Protein AF-A0A960A0D9-F1 (afdb_monomer_lite)

Foldseek 3Di:
DDDDDDDDDPDDDPPDPPPPPPPPPPPPDPDPQDAFAAEEAADPVLLCCQQQPPVRLHDAVSNNYAYEYLDLDARHDPDQRQLRYAAEDELVVLLQDALVVNLVVLQCCLPPNPSSRPVSAYEYHADDDQQFADFFPQDAPTDGDDDDCNRSLLRLLSNLVVQCDADPSGHTSQLRYEHEYAQLVLLCLLQADDLQSQAHPVRTRPGTSSVSNLLSNQSYNAYEYEQWHDDPNATAGAALSCLAGRLCSVVVNSVVSNHDLLRYAYEDAQHAAHHPFDPPLPGRVSSVLVSCPPDPSSVSRVSSPHYYHHNDPCSVVNSVSVSVPND

Secondary structure (DSSP, 8-state):
---------------------------------PPPPEEEES-HHHHHHHHS-TTS----GGGTEEE--SSS--SSSSS--GGGBPEEEEHHHHTTS-HHHHHHHHHHHHHT-GGG--SS-EEEEEE-GGGPPPPPPSSTTPPPPPPPTTSHHHHHHHHHHHT-SB-TTSSBSGGGEEEEEPHHHHHHHHH-BTTTT-B-TTSSB-S---TTTHHHHHTSSEEEEE-EEEETTEEEEPPHHHHHHHHHHHHHHHHHTT--GGGEEEEE-S--PPTTPPTT--SHHHHHHHHHTSSHHHHHHHHT--EEES-GGGHHHHHHHHHHHH-

Sequence (327 aa):
MRIHPAPCLRAAALVAVVAGATVPAAAQTPRTSSAPLTFVYDDQAVVQELAFPANGAGLTPARGAFRQDPGAGGMLVPGDNGPYKVAKVSGRALASMTPATIAATLKRQITQGDAGATSHMVSIDEIGKPFGDAPAPMVRNARLPAVRSSWAGARFTAAMTLLNTPSPYGGTWASRVHVYLAPAVHTAIGAGRGRERNLGRDGKPHFTSWRAVMPGLALAGGLHLQMYHGYGGSRTAFTAAEWRSVPAAFTGLYARYGGNPANVHFLFSQAGAPAGAPAGCGAPVACSWTLAESTPAGKAILANGPGVYRIGSEARDWLAEYNKRFN

pLDDT: mean 86.31, std 18.71, range [30.23, 98.88]

Structure (mmCIF, N/CA/C/O backbone):
data_AF-A0A960A0D9-F1
#
_entry.id   AF-A0A960A0D9-F1
#
loop_
_atom_site.group_PDB
_atom_site.id
_atom_site.type_symbol
_atom_site.label_atom_id
_atom_site.label_alt_id
_atom_site.label_comp_id
_atom_site.label_asym_id
_atom_site.label_entity_id
_atom_site.label_seq_id
_atom_site.pdbx_PDB_ins_code
_atom_site.Cartn_x
_atom_site.Cartn_y
_atom_site.Cartn_z
_atom_site.occupancy
_atom_site.B_iso_or_equiv
_atom_site.auth_seq_id
_atom_site.auth_comp_id
_atom_site.auth_asym_id
_atom_site.auth_atom_id
_atom_site.pdbx_PDB_model_num
ATOM 1 N N . MET A 1 1 ? 83.016 21.270 -24.169 1.00 45.16 1 MET A N 1
ATOM 2 C CA . MET A 1 1 ? 83.305 21.048 -22.733 1.00 45.16 1 MET A CA 1
ATOM 3 C C . MET A 1 1 ? 82.473 22.041 -21.926 1.00 45.16 1 MET A C 1
ATOM 5 O O . MET A 1 1 ? 82.466 23.200 -22.313 1.00 45.16 1 MET A O 1
ATOM 9 N N . ARG A 1 2 ? 81.842 21.578 -20.831 1.00 38.19 2 ARG A N 1
ATOM 10 C CA . ARG A 1 2 ? 80.959 22.292 -19.866 1.00 38.19 2 ARG A CA 1
ATOM 11 C C . ARG A 1 2 ? 79.485 22.385 -20.299 1.00 38.19 2 ARG A C 1
ATOM 13 O O . ARG A 1 2 ? 79.171 23.090 -21.242 1.00 38.19 2 ARG A O 1
ATOM 20 N N . ILE A 1 3 ? 78.646 21.432 -19.875 1.00 40.34 3 ILE A N 1
ATOM 21 C CA . ILE A 1 3 ? 77.951 21.220 -18.574 1.00 40.34 3 ILE A CA 1
ATOM 22 C C . ILE A 1 3 ? 76.557 21.877 -18.590 1.00 40.34 3 ILE A C 1
ATOM 24 O O . ILE A 1 3 ? 76.426 23.082 -18.770 1.00 40.34 3 ILE A O 1
ATOM 28 N N . HIS A 1 4 ? 75.544 21.020 -18.414 1.00 41.94 4 HIS A N 1
ATOM 29 C CA . HIS A 1 4 ? 74.110 21.301 -18.286 1.00 41.94 4 HIS A CA 1
ATOM 30 C C . HIS A 1 4 ? 73.762 22.270 -17.144 1.00 41.94 4 HIS A C 1
ATOM 32 O O . HIS A 1 4 ? 74.484 22.349 -16.150 1.00 41.94 4 HIS A O 1
ATOM 38 N N . PRO A 1 5 ? 72.578 22.901 -17.232 1.00 45.94 5 PRO A N 1
ATOM 39 C CA . PRO A 1 5 ? 71.490 22.395 -16.393 1.00 45.94 5 PRO A CA 1
ATOM 40 C C . PRO A 1 5 ? 70.154 22.239 -17.143 1.00 45.94 5 PRO A C 1
ATOM 42 O O . PRO A 1 5 ? 69.789 23.034 -18.005 1.00 45.94 5 PRO A O 1
ATOM 45 N N . ALA A 1 6 ? 69.418 21.192 -16.777 1.00 41.81 6 ALA A N 1
ATOM 46 C CA . ALA A 1 6 ? 67.975 21.044 -16.983 1.00 41.81 6 ALA A CA 1
ATOM 47 C C . ALA A 1 6 ? 67.235 21.522 -15.706 1.00 41.81 6 ALA A C 1
ATOM 49 O O . ALA A 1 6 ? 67.896 21.811 -14.709 1.00 41.81 6 ALA A O 1
ATOM 50 N N . PRO A 1 7 ? 65.900 21.417 -15.610 1.00 52.34 7 PRO A N 1
ATOM 51 C CA . PRO A 1 7 ? 64.849 21.991 -16.452 1.00 52.34 7 PRO A CA 1
ATOM 52 C C . PRO A 1 7 ? 63.876 22.851 -15.602 1.00 52.34 7 PRO A C 1
ATOM 54 O O . PRO A 1 7 ? 63.719 22.618 -14.409 1.00 52.34 7 PRO A O 1
ATOM 57 N N . CYS A 1 8 ? 63.133 23.786 -16.204 1.00 33.56 8 CYS A N 1
ATOM 58 C CA . CYS A 1 8 ? 61.984 24.423 -15.539 1.00 33.56 8 CYS A CA 1
ATOM 59 C C . CYS A 1 8 ? 60.713 24.231 -16.372 1.00 33.56 8 CYS A C 1
ATOM 61 O O . CYS A 1 8 ? 60.379 25.030 -17.245 1.00 33.56 8 CYS A O 1
ATOM 63 N N . LEU A 1 9 ? 60.005 23.139 -16.076 1.00 39.25 9 LEU A N 1
ATOM 64 C CA . LEU A 1 9 ? 58.609 22.913 -16.438 1.00 39.25 9 LEU A CA 1
ATOM 65 C C . LEU A 1 9 ? 57.736 23.987 -15.769 1.00 39.25 9 LEU A C 1
ATOM 67 O O . LEU A 1 9 ? 57.523 23.958 -14.559 1.00 39.25 9 LEU A O 1
ATOM 71 N N . ARG A 1 10 ? 57.189 24.919 -16.554 1.00 39.31 10 ARG A N 1
ATOM 72 C CA . ARG A 1 10 ? 56.040 25.730 -16.134 1.00 39.31 10 ARG A CA 1
ATOM 73 C C . ARG A 1 10 ? 54.765 24.920 -16.364 1.00 39.31 10 ARG A C 1
ATOM 75 O O . ARG A 1 10 ? 54.146 25.011 -17.418 1.00 39.31 10 ARG A O 1
ATOM 82 N N . ALA A 1 11 ? 54.389 24.119 -15.373 1.00 40.25 11 ALA A N 1
ATOM 83 C CA . ALA A 1 11 ? 53.024 23.628 -15.244 1.00 40.25 11 ALA A CA 1
ATOM 84 C C . ALA A 1 11 ? 52.168 24.763 -14.662 1.00 40.25 11 ALA A C 1
ATOM 86 O O . ALA A 1 11 ? 52.365 25.179 -13.522 1.00 40.25 11 ALA A O 1
ATOM 87 N N . ALA A 1 12 ? 51.243 25.295 -15.458 1.00 38.50 12 ALA A N 1
ATOM 88 C CA . ALA A 1 12 ? 50.188 26.160 -14.955 1.00 38.50 12 ALA A CA 1
ATOM 89 C C . ALA A 1 12 ? 49.232 25.301 -14.114 1.00 38.50 12 ALA A C 1
ATOM 91 O O . ALA A 1 12 ? 48.481 24.485 -14.646 1.00 38.50 12 ALA A O 1
ATOM 92 N N . ALA A 1 13 ? 49.298 25.453 -12.793 1.00 37.25 13 ALA A N 1
ATOM 93 C CA . ALA A 1 13 ? 48.319 24.883 -11.885 1.00 37.25 13 ALA A CA 1
ATOM 94 C C . ALA A 1 13 ? 46.997 25.645 -12.054 1.00 37.25 13 ALA A C 1
ATOM 96 O O . ALA A 1 13 ? 46.863 26.791 -11.626 1.00 37.25 13 ALA A O 1
ATOM 97 N N . LEU A 1 14 ? 46.018 25.005 -12.693 1.00 31.17 14 LEU A N 1
ATOM 98 C CA . LEU A 1 14 ? 44.628 25.430 -12.628 1.00 31.17 14 LEU A CA 1
ATOM 99 C C . LEU A 1 14 ? 44.129 25.096 -11.214 1.00 31.17 14 LEU A C 1
ATOM 101 O O . LEU A 1 14 ? 43.823 23.946 -10.904 1.00 31.17 14 LEU A O 1
ATOM 105 N N . VAL A 1 15 ? 44.102 26.089 -10.327 1.00 36.44 15 VAL A N 1
ATOM 106 C CA . VAL A 1 15 ? 43.438 25.965 -9.026 1.00 36.44 15 VAL A CA 1
ATOM 107 C C . VAL A 1 15 ? 41.935 25.966 -9.292 1.00 36.44 15 VAL A C 1
ATOM 109 O O . VAL A 1 15 ? 41.318 27.013 -9.468 1.00 36.44 15 VAL A O 1
ATOM 112 N N . ALA A 1 16 ? 41.340 24.777 -9.362 1.00 38.38 16 ALA A N 1
ATOM 113 C CA . ALA A 1 16 ? 39.897 24.633 -9.280 1.00 38.38 16 ALA A CA 1
ATOM 114 C C . ALA A 1 16 ? 39.477 24.966 -7.843 1.00 38.38 16 ALA A C 1
ATOM 116 O O . ALA A 1 16 ? 39.672 24.175 -6.920 1.00 38.38 16 ALA A O 1
ATOM 117 N N . VAL A 1 17 ? 38.924 26.162 -7.650 1.00 38.66 17 VAL A N 1
ATOM 118 C CA . VAL A 1 17 ? 38.200 26.523 -6.431 1.00 38.66 17 VAL A CA 1
ATOM 119 C C . VAL A 1 17 ? 36.983 25.604 -6.353 1.00 38.66 17 VAL A C 1
ATOM 121 O O . VAL A 1 17 ? 35.983 25.812 -7.038 1.00 38.66 17 VAL A O 1
ATOM 124 N N . VAL A 1 18 ? 37.074 24.554 -5.537 1.00 40.06 18 VAL A N 1
ATOM 125 C CA . VAL A 1 18 ? 35.910 23.769 -5.125 1.00 40.06 18 VAL A CA 1
ATOM 126 C C . VAL A 1 18 ? 35.125 24.648 -4.159 1.00 40.06 18 VAL A C 1
ATOM 128 O O . VAL A 1 18 ? 35.339 24.630 -2.949 1.00 40.06 18 VAL A O 1
ATOM 131 N N . ALA A 1 19 ? 34.239 25.474 -4.711 1.00 40.34 19 ALA A N 1
ATOM 132 C CA . ALA A 1 19 ? 33.163 26.071 -3.945 1.00 40.34 19 ALA A CA 1
ATOM 133 C C . ALA A 1 19 ? 32.303 24.916 -3.423 1.00 40.34 19 ALA A C 1
ATOM 135 O O . ALA A 1 19 ? 31.596 24.250 -4.181 1.00 40.34 19 ALA A O 1
ATOM 136 N N . GLY A 1 20 ? 32.432 24.633 -2.128 1.00 34.88 20 GLY A N 1
ATOM 137 C CA . GLY A 1 20 ? 31.572 23.704 -1.420 1.00 34.88 20 GLY A CA 1
ATOM 138 C C . GLY A 1 20 ? 30.136 24.199 -1.501 1.00 34.88 20 GLY A C 1
ATOM 139 O O . GLY A 1 20 ? 29.722 25.050 -0.720 1.00 34.88 20 GLY A O 1
ATOM 140 N N . ALA A 1 21 ? 29.374 23.661 -2.450 1.00 35.94 21 ALA A N 1
ATOM 141 C CA . ALA A 1 21 ? 27.927 23.704 -2.405 1.00 35.94 21 ALA A CA 1
ATOM 142 C C . ALA A 1 21 ? 27.491 22.803 -1.245 1.00 35.94 21 ALA A C 1
ATOM 144 O O . ALA A 1 21 ? 27.260 21.604 -1.405 1.00 35.94 21 ALA A O 1
ATOM 145 N N . THR A 1 22 ? 27.425 23.376 -0.046 1.00 33.44 22 THR A N 1
ATOM 146 C CA . THR A 1 22 ? 26.598 22.832 1.021 1.00 33.44 22 THR A CA 1
ATOM 147 C C . THR A 1 22 ? 25.167 22.864 0.505 1.00 33.44 22 THR A C 1
ATOM 149 O O . THR A 1 22 ? 24.506 23.898 0.477 1.00 33.44 22 THR A O 1
ATOM 152 N N . VAL A 1 23 ? 24.690 21.715 0.025 1.00 36.41 23 VAL A N 1
ATOM 153 C CA . VAL A 1 23 ? 23.255 21.488 -0.127 1.00 36.41 23 VAL A CA 1
ATOM 154 C C . VAL A 1 23 ? 22.669 21.778 1.253 1.00 36.41 23 VAL A C 1
ATOM 156 O O . VAL A 1 23 ? 23.103 21.125 2.209 1.00 36.41 23 VAL A O 1
ATOM 159 N N . PRO A 1 24 ? 21.765 22.760 1.420 1.00 33.62 24 PRO A N 1
ATOM 160 C CA . PRO A 1 24 ? 21.109 22.923 2.698 1.00 33.62 24 PRO A CA 1
ATOM 161 C C . PRO A 1 24 ? 20.414 21.597 2.979 1.00 33.62 24 PRO A C 1
ATOM 163 O O . PRO A 1 24 ? 19.538 21.166 2.225 1.00 33.62 24 PRO A O 1
ATOM 166 N N . ALA A 1 25 ? 20.873 20.914 4.028 1.00 38.62 25 ALA A N 1
ATOM 167 C CA . ALA A 1 25 ? 20.132 19.829 4.626 1.00 38.62 25 ALA A CA 1
ATOM 168 C C . ALA A 1 25 ? 18.732 20.388 4.848 1.00 38.62 25 ALA A C 1
ATOM 170 O O . ALA A 1 25 ? 18.569 21.346 5.605 1.00 38.62 25 ALA A O 1
ATOM 171 N N . ALA A 1 26 ? 17.754 19.867 4.103 1.00 38.03 26 ALA A N 1
ATOM 172 C CA . ALA A 1 26 ? 16.362 20.187 4.327 1.00 38.03 26 ALA A CA 1
ATOM 173 C C . ALA A 1 26 ? 16.130 19.971 5.819 1.00 38.03 26 ALA A C 1
ATOM 175 O O . ALA A 1 26 ? 16.243 18.841 6.302 1.00 38.03 26 ALA A O 1
ATOM 176 N N . ALA A 1 27 ? 15.938 21.072 6.545 1.00 36.44 27 ALA A N 1
ATOM 177 C CA . ALA A 1 27 ? 15.669 21.045 7.961 1.00 36.44 27 ALA A CA 1
ATOM 178 C C . ALA A 1 27 ? 14.456 20.136 8.129 1.00 36.44 27 ALA A C 1
ATOM 180 O O . ALA A 1 27 ? 13.351 20.471 7.698 1.00 36.44 27 ALA A O 1
ATOM 181 N N . GLN A 1 28 ? 14.697 18.940 8.664 1.00 33.25 28 GLN A N 1
ATOM 182 C CA . GLN A 1 28 ? 13.645 18.032 9.066 1.00 33.25 28 GLN A CA 1
ATOM 183 C C . GLN A 1 28 ? 12.931 18.748 10.199 1.00 33.25 28 GLN A C 1
ATOM 185 O O . GLN A 1 28 ? 13.376 18.733 11.345 1.00 33.25 28 GLN A O 1
ATOM 190 N N . THR A 1 29 ? 11.865 19.460 9.851 1.00 30.23 29 THR A N 1
ATOM 191 C CA . THR A 1 29 ? 10.930 19.989 10.827 1.00 30.23 29 THR A CA 1
ATOM 192 C C . THR A 1 29 ? 10.493 18.787 11.662 1.00 30.23 29 THR A C 1
ATOM 194 O O . THR A 1 29 ? 10.084 17.778 11.070 1.00 30.23 29 THR A O 1
ATOM 197 N N . PRO A 1 30 ? 10.621 18.823 13.000 1.00 32.81 30 PRO A N 1
ATOM 198 C CA . PRO A 1 30 ? 10.094 17.762 13.840 1.00 32.81 30 PRO A CA 1
ATOM 199 C C . PRO A 1 30 ? 8.618 17.618 13.488 1.00 32.81 30 PRO A C 1
ATOM 201 O O . PRO A 1 30 ? 7.850 18.570 13.636 1.00 32.81 30 PRO A O 1
ATOM 204 N N . ARG A 1 31 ? 8.229 16.467 12.933 1.00 37.97 31 ARG A N 1
ATOM 205 C CA . ARG A 1 31 ? 6.817 16.193 12.686 1.00 37.97 31 ARG A CA 1
ATOM 206 C C . ARG A 1 31 ? 6.144 16.197 14.053 1.00 37.97 31 ARG A C 1
ATOM 208 O O . ARG A 1 31 ? 6.416 15.319 14.868 1.00 37.97 31 ARG A O 1
ATOM 215 N N . THR A 1 32 ? 5.261 17.160 14.298 1.00 33.91 32 THR A N 1
ATOM 216 C CA . THR A 1 32 ? 4.115 16.913 15.173 1.00 33.91 32 THR A CA 1
ATOM 217 C C . THR A 1 32 ? 3.487 15.619 14.667 1.00 33.91 32 THR A C 1
ATOM 219 O O . THR A 1 32 ? 3.263 15.492 13.462 1.00 33.91 32 THR A O 1
ATOM 222 N N . SER A 1 33 ? 3.360 14.599 15.521 1.00 40.06 33 SER A N 1
ATOM 223 C CA . SER A 1 33 ? 2.976 13.262 15.065 1.00 40.06 33 SER A CA 1
ATOM 224 C C . SER A 1 33 ? 1.639 13.348 14.331 1.00 40.06 33 SER A C 1
ATOM 226 O O . SER A 1 33 ? 0.597 13.561 14.951 1.00 40.06 33 SER A O 1
ATOM 228 N N . SER A 1 34 ? 1.662 13.229 13.004 1.00 63.00 34 SER A N 1
ATOM 229 C CA . SER A 1 34 ? 0.449 13.032 12.226 1.00 63.00 34 SER A CA 1
ATOM 230 C C . SER A 1 34 ? -0.208 11.765 12.759 1.00 63.00 34 SER A C 1
ATOM 232 O O . SER A 1 34 ? 0.482 10.751 12.887 1.00 63.00 34 SER A O 1
ATOM 234 N N . ALA A 1 35 ? -1.495 11.832 13.106 1.00 73.50 35 ALA A N 1
ATOM 235 C CA . ALA A 1 35 ? -2.243 10.668 13.566 1.00 73.50 35 ALA A CA 1
ATOM 236 C C . ALA A 1 35 ? -2.007 9.463 12.625 1.00 73.50 35 ALA A C 1
ATOM 238 O O . ALA A 1 35 ? -1.890 9.669 11.410 1.00 73.50 35 ALA A O 1
ATOM 239 N N . PRO A 1 36 ? -1.914 8.231 13.159 1.00 89.06 36 PRO A N 1
ATOM 240 C CA . PRO A 1 36 ? -1.726 7.029 12.347 1.00 89.06 36 PRO A CA 1
ATOM 241 C C . PRO A 1 36 ? -2.833 6.923 11.291 1.00 89.06 36 PRO A C 1
ATOM 243 O O . PRO A 1 36 ? -4.016 7.001 11.616 1.00 89.06 36 PRO A O 1
ATOM 246 N N . LEU A 1 37 ? -2.467 6.738 10.021 1.00 93.56 37 LEU A N 1
ATOM 247 C CA . LEU A 1 37 ? -3.451 6.612 8.947 1.00 93.56 37 LEU A CA 1
ATOM 248 C C . LEU A 1 37 ? -4.036 5.198 8.933 1.00 93.56 37 LEU A C 1
ATOM 250 O O . LEU A 1 37 ? -3.310 4.225 8.739 1.00 93.56 37 LEU A O 1
ATOM 254 N N . THR A 1 38 ? -5.357 5.092 9.045 1.00 94.44 38 THR A N 1
ATOM 255 C CA . THR A 1 38 ? -6.079 3.815 9.034 1.00 94.44 38 THR A CA 1
ATOM 256 C C . THR A 1 38 ? -7.129 3.823 7.933 1.00 94.44 38 THR A C 1
ATOM 258 O O . THR A 1 38 ? -8.088 4.587 7.994 1.00 94.44 38 THR A O 1
ATOM 261 N N . PHE A 1 39 ? -6.978 2.966 6.922 1.00 93.56 39 PHE A N 1
ATOM 262 C CA . PHE A 1 39 ? -8.031 2.729 5.930 1.00 93.56 39 PHE A CA 1
ATOM 263 C C . PHE A 1 39 ? -8.862 1.516 6.330 1.00 93.56 39 PHE A C 1
ATOM 265 O O . PHE A 1 39 ? -8.315 0.439 6.548 1.00 93.56 39 PHE A O 1
ATOM 272 N N . VAL A 1 40 ? -10.178 1.692 6.401 1.00 92.44 40 VAL A N 1
ATOM 273 C CA . VAL A 1 40 ? -11.147 0.650 6.732 1.00 92.44 40 VAL A CA 1
ATOM 274 C C . VAL A 1 40 ? -11.909 0.252 5.476 1.00 92.44 40 VAL A C 1
ATOM 276 O O . VAL A 1 40 ? -12.720 1.026 4.964 1.00 92.44 40 VAL A O 1
ATOM 279 N N . TYR A 1 41 ? -11.645 -0.958 4.987 1.00 89.75 41 TYR A N 1
ATOM 280 C CA . TYR A 1 41 ? -12.384 -1.584 3.895 1.00 89.75 41 TYR A CA 1
ATOM 281 C C . TYR A 1 41 ? -13.106 -2.829 4.405 1.00 89.75 41 TYR A C 1
ATOM 283 O O . TYR A 1 41 ? -12.526 -3.912 4.439 1.00 89.75 41 TYR A O 1
ATOM 291 N N . ASP A 1 42 ? -14.362 -2.689 4.813 1.00 88.75 42 ASP A N 1
ATOM 292 C CA . ASP A 1 42 ? -15.182 -3.800 5.301 1.00 88.75 42 ASP A CA 1
ATOM 293 C C . ASP A 1 42 ? -16.677 -3.508 5.137 1.00 88.75 42 ASP A C 1
ATOM 295 O O . ASP A 1 42 ? -17.044 -2.424 4.682 1.00 88.75 42 ASP A O 1
ATOM 299 N N . ASP A 1 43 ? -17.528 -4.465 5.502 1.00 86.31 43 ASP A N 1
ATOM 300 C CA . ASP A 1 43 ? -18.971 -4.263 5.553 1.00 86.31 43 ASP A CA 1
ATOM 301 C C . ASP A 1 43 ? -19.400 -3.248 6.632 1.00 86.31 43 ASP A C 1
ATOM 303 O O . ASP A 1 43 ? -18.649 -2.866 7.534 1.00 86.31 43 ASP A O 1
ATOM 307 N N . GLN A 1 44 ? -20.651 -2.791 6.533 1.00 83.81 44 GLN A N 1
ATOM 308 C CA . GLN A 1 44 ? -21.195 -1.764 7.421 1.00 83.81 44 GLN A CA 1
ATOM 309 C C . GLN A 1 44 ? -21.206 -2.183 8.899 1.00 83.81 44 GLN A C 1
ATOM 311 O O . GLN A 1 44 ? -21.018 -1.318 9.754 1.00 83.81 44 GLN A O 1
ATOM 316 N N . ALA A 1 45 ? -21.442 -3.460 9.209 1.00 86.81 45 ALA A N 1
ATOM 317 C CA . ALA A 1 45 ? -21.540 -3.927 10.590 1.00 86.81 45 ALA A CA 1
ATOM 318 C C . ALA A 1 45 ? -20.161 -3.921 11.258 1.00 86.81 45 ALA A C 1
ATOM 320 O O . ALA A 1 45 ? -20.009 -3.418 12.371 1.00 86.81 45 ALA A O 1
ATOM 321 N N . VAL A 1 46 ? -19.135 -4.386 10.543 1.00 89.44 46 VAL A N 1
ATOM 322 C CA . VAL A 1 46 ? -17.743 -4.331 10.997 1.00 89.44 46 VAL A CA 1
ATOM 323 C C . VAL A 1 46 ? -17.270 -2.889 11.147 1.00 89.44 46 VAL A C 1
ATOM 325 O O . VAL A 1 46 ? -16.661 -2.537 12.155 1.00 89.44 46 VAL A O 1
ATOM 328 N N . VAL A 1 47 ? -17.583 -2.027 10.178 1.00 87.31 47 VAL A N 1
ATOM 329 C CA . VAL A 1 47 ? -17.254 -0.599 10.261 1.00 87.31 47 VAL A CA 1
ATOM 330 C C . VAL A 1 47 ? -17.887 0.042 11.500 1.00 87.31 47 VAL A C 1
ATOM 332 O O . VAL A 1 47 ? -17.212 0.798 12.196 1.00 87.31 47 VAL A O 1
ATOM 335 N N . GLN A 1 48 ? -19.155 -0.264 11.798 1.00 86.50 48 GLN A N 1
ATOM 336 C CA . GLN A 1 48 ? -19.830 0.239 12.997 1.00 86.50 48 GLN A CA 1
ATOM 337 C C . GLN A 1 48 ? -19.165 -0.250 14.282 1.00 86.50 48 GLN A C 1
ATOM 339 O O . GLN A 1 48 ? -18.960 0.555 15.183 1.00 86.50 48 GLN A O 1
ATOM 344 N N . GLU A 1 49 ? -18.782 -1.523 14.354 1.00 90.00 49 GLU A N 1
ATOM 345 C CA . GLU A 1 49 ? -18.067 -2.074 15.510 1.00 90.00 49 GLU A CA 1
ATOM 346 C C . GLU A 1 49 ? -16.706 -1.386 15.721 1.00 90.00 49 GLU A C 1
ATOM 348 O O . GLU A 1 49 ? -16.334 -1.080 16.851 1.00 90.00 49 GLU A O 1
ATOM 353 N N . LEU A 1 50 ? -15.976 -1.084 14.641 1.00 91.75 50 LEU A N 1
ATOM 354 C CA . LEU A 1 50 ? -14.692 -0.382 14.723 1.00 91.75 50 LEU A CA 1
ATOM 355 C C . LEU A 1 50 ? -14.840 1.093 15.134 1.00 91.75 50 LEU A C 1
ATOM 357 O O . LEU A 1 50 ? -13.975 1.628 15.829 1.00 91.75 50 LEU A O 1
ATOM 361 N N . ALA A 1 51 ? -15.908 1.758 14.693 1.00 89.38 51 ALA A N 1
ATOM 362 C CA . ALA A 1 51 ? -16.163 3.178 14.937 1.00 89.38 51 ALA A CA 1
ATOM 363 C C . ALA A 1 51 ? -16.830 3.455 16.293 1.00 89.38 51 ALA A C 1
ATOM 365 O O . ALA A 1 51 ? -16.507 4.436 16.960 1.00 89.38 51 ALA A O 1
ATOM 366 N N . PHE A 1 52 ? -17.753 2.588 16.706 1.00 89.88 52 PHE A N 1
ATOM 367 C CA . PHE A 1 52 ? -18.602 2.755 17.886 1.00 89.88 52 PHE A CA 1
ATOM 368 C C . PHE A 1 52 ? -18.612 1.481 18.746 1.00 89.88 52 PHE A C 1
ATOM 370 O O . PHE A 1 52 ? -19.675 0.899 18.981 1.00 89.88 52 PHE A O 1
ATOM 377 N N . PRO A 1 53 ? -17.446 1.014 19.227 1.00 89.88 53 PRO A N 1
ATOM 378 C CA . PRO A 1 53 ? -17.395 -0.141 20.110 1.00 89.88 53 PRO A CA 1
ATOM 379 C C . PRO A 1 53 ? -18.109 0.169 21.431 1.00 89.88 53 PRO A C 1
ATOM 381 O O . PRO A 1 53 ? -18.122 1.310 21.900 1.00 89.88 53 PRO A O 1
ATOM 384 N N . ALA A 1 54 ? -18.629 -0.863 22.095 1.00 87.25 54 ALA A N 1
ATOM 385 C CA . ALA A 1 54 ? -19.366 -0.717 23.357 1.00 87.25 54 ALA A CA 1
ATOM 386 C C . ALA A 1 54 ? -18.562 -0.031 24.484 1.00 87.25 54 ALA A C 1
ATOM 388 O O . ALA A 1 54 ? -19.144 0.559 25.389 1.00 87.25 54 ALA A O 1
ATOM 389 N N . ASN A 1 55 ? -17.228 -0.091 24.433 1.00 84.31 55 ASN A N 1
ATOM 390 C CA . ASN A 1 55 ? -16.335 0.548 25.404 1.00 84.31 55 ASN A CA 1
ATOM 391 C C . ASN A 1 55 ? -15.995 2.019 25.076 1.00 84.31 55 ASN A C 1
ATOM 393 O O . ASN A 1 55 ? -15.209 2.627 25.797 1.00 84.31 55 ASN A O 1
ATOM 397 N N . GLY A 1 56 ? -16.527 2.575 23.981 1.00 86.38 56 GLY A N 1
ATOM 398 C CA . GLY A 1 56 ? -16.324 3.966 23.563 1.00 86.38 56 GLY A CA 1
ATOM 399 C C . GLY A 1 56 ? -14.971 4.284 22.911 1.00 86.38 56 GLY A C 1
ATOM 400 O O . GLY A 1 56 ? -14.786 5.395 22.421 1.00 86.38 56 GLY A O 1
ATOM 401 N N . ALA A 1 57 ? -14.028 3.338 22.842 1.00 89.06 57 ALA A N 1
ATOM 402 C CA . ALA A 1 57 ? -12.675 3.558 22.315 1.00 89.06 57 ALA A CA 1
ATOM 403 C C . A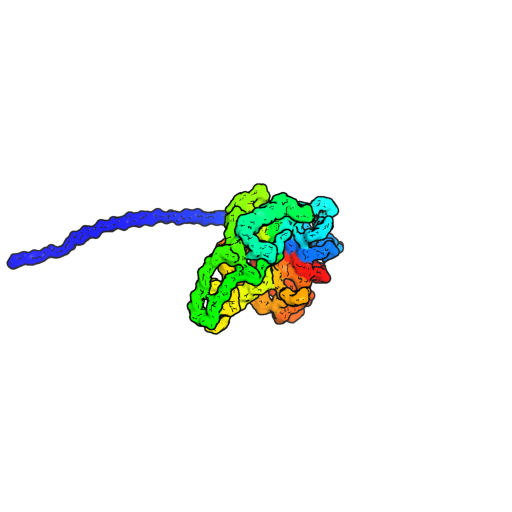LA A 1 57 ? -12.569 3.299 20.796 1.00 89.06 57 ALA A C 1
ATOM 405 O O . ALA A 1 57 ? -11.690 2.566 20.331 1.00 89.06 57 ALA A O 1
ATOM 406 N N . GLY A 1 58 ? -13.493 3.862 20.019 1.00 91.00 58 GLY A N 1
ATOM 407 C CA . GLY A 1 58 ? -13.608 3.628 18.578 1.00 91.00 58 GLY A CA 1
ATOM 408 C C . GLY A 1 58 ? -12.616 4.402 17.714 1.00 91.00 58 GLY A C 1
ATOM 409 O O . GLY A 1 58 ? -11.981 5.367 18.152 1.00 91.00 58 GLY A O 1
ATOM 410 N N . LEU A 1 59 ? -12.479 3.976 16.461 1.00 90.81 59 LEU A N 1
ATOM 411 C CA . LEU A 1 59 ? -11.798 4.745 15.423 1.00 90.81 59 LEU A CA 1
ATOM 412 C C . LEU A 1 59 ? -12.579 6.027 15.113 1.00 90.81 59 LEU A C 1
ATOM 414 O O . LEU A 1 59 ? -13.803 6.019 15.055 1.00 90.81 59 LEU A O 1
ATOM 418 N N . THR A 1 60 ? -11.868 7.127 14.868 1.00 88.12 60 THR A N 1
ATOM 419 C CA . THR A 1 60 ? -12.459 8.416 14.470 1.00 88.12 60 THR A CA 1
ATOM 420 C C . THR A 1 60 ? -11.553 9.117 13.452 1.00 88.12 60 THR A C 1
ATOM 422 O O . THR A 1 60 ? -10.372 8.763 13.347 1.00 88.12 60 THR A O 1
ATOM 425 N N . PRO A 1 61 ? -12.031 10.147 12.724 1.00 86.12 61 PRO A N 1
ATOM 426 C CA . PRO A 1 61 ? -11.166 10.899 11.818 1.00 86.12 61 PRO A CA 1
ATOM 427 C C . PRO A 1 61 ? -10.021 11.605 12.550 1.00 86.12 61 PRO A C 1
ATOM 429 O O . PRO A 1 61 ? -8.907 11.676 12.040 1.00 86.12 61 PRO A O 1
ATOM 432 N N . ALA A 1 62 ? -10.267 12.065 13.783 1.00 86.31 62 ALA A N 1
ATOM 433 C CA . ALA A 1 62 ? -9.236 12.632 14.653 1.00 86.31 62 ALA A CA 1
ATOM 434 C C . ALA A 1 62 ? -8.139 11.611 15.009 1.00 86.31 62 ALA A C 1
ATOM 436 O O . ALA A 1 62 ? -7.005 11.994 15.280 1.00 86.31 62 ALA A O 1
ATOM 437 N N . ARG A 1 63 ? -8.457 10.312 14.950 1.00 88.25 63 ARG A N 1
ATOM 438 C CA . ARG A 1 63 ? -7.513 9.196 15.107 1.00 88.25 63 ARG A CA 1
ATOM 439 C C . ARG A 1 63 ? -6.993 8.663 13.763 1.00 88.25 63 ARG A C 1
ATOM 441 O O . ARG A 1 63 ? -6.484 7.550 13.723 1.00 88.25 63 ARG A O 1
ATOM 448 N N . GLY A 1 64 ? -7.137 9.435 12.681 1.00 88.38 64 GLY A N 1
ATOM 449 C CA . GLY A 1 64 ? -6.599 9.135 11.351 1.00 88.38 64 GLY A CA 1
ATOM 450 C C . GLY A 1 64 ? -7.360 8.067 10.558 1.00 88.38 64 GLY A C 1
ATOM 451 O O . GLY A 1 64 ? -6.820 7.530 9.589 1.00 88.38 64 GLY A O 1
ATOM 452 N N . ALA A 1 65 ? -8.601 7.746 10.939 1.00 91.06 65 ALA A N 1
ATOM 453 C CA . ALA A 1 65 ? -9.396 6.717 10.275 1.00 91.06 65 ALA A CA 1
ATOM 454 C C . ALA A 1 65 ? -10.199 7.241 9.070 1.00 91.06 65 ALA A C 1
ATOM 456 O O . ALA A 1 65 ? -10.886 8.261 9.145 1.00 91.06 65 ALA A O 1
ATOM 457 N N . PHE A 1 66 ? -10.156 6.482 7.975 1.00 91.38 66 PHE A N 1
ATOM 458 C CA . PHE A 1 66 ? -10.873 6.709 6.721 1.00 91.38 66 PHE A CA 1
ATOM 459 C C . PHE A 1 66 ? -11.572 5.425 6.261 1.00 91.38 66 PHE A C 1
ATOM 461 O O . PHE A 1 66 ? -11.067 4.326 6.482 1.00 91.38 66 PHE A O 1
ATOM 468 N N . ARG A 1 67 ? -12.704 5.550 5.561 1.00 87.62 67 ARG A N 1
ATOM 469 C CA . ARG A 1 67 ? -13.466 4.421 5.008 1.00 87.62 67 ARG A CA 1
ATOM 470 C C . ARG A 1 67 ? -13.243 4.335 3.532 1.00 87.62 67 ARG A C 1
ATOM 472 O O . ARG A 1 67 ? -13.246 5.344 2.835 1.00 87.62 67 ARG A O 1
ATOM 479 N N . GLN A 1 68 ? -13.214 3.115 3.047 1.00 83.31 68 GLN A N 1
ATOM 480 C CA . GLN A 1 68 ? -13.309 2.808 1.642 1.00 83.31 68 GLN A CA 1
ATOM 481 C C . GLN A 1 68 ? -14.420 1.759 1.494 1.00 83.31 68 GLN A C 1
ATOM 483 O O . GLN A 1 68 ? -14.288 0.657 2.005 1.00 83.31 68 GLN A O 1
ATOM 488 N N . ASP A 1 69 ? -15.541 2.089 0.854 1.00 68.56 69 ASP A N 1
ATOM 489 C CA . ASP A 1 69 ? -16.649 1.145 0.626 1.00 68.56 69 ASP A CA 1
ATOM 490 C C . ASP A 1 69 ? -17.554 1.658 -0.517 1.00 68.56 69 ASP A C 1
ATOM 492 O O . ASP A 1 69 ? -17.786 2.868 -0.577 1.00 68.56 69 ASP A O 1
ATOM 496 N N . PRO A 1 70 ? -18.064 0.800 -1.425 1.00 50.50 70 PRO A N 1
ATOM 497 C CA . PRO A 1 70 ? -19.151 1.148 -2.349 1.00 50.50 70 PRO A CA 1
ATOM 498 C C . PRO A 1 70 ? -20.565 1.253 -1.727 1.00 50.50 70 PRO A C 1
ATOM 500 O O . PRO A 1 70 ? -21.494 1.634 -2.438 1.00 50.50 70 PRO A O 1
ATOM 503 N N . GLY A 1 71 ? -20.784 0.902 -0.454 1.00 46.47 71 GLY A N 1
ATOM 504 C CA . GLY A 1 71 ? -22.111 0.957 0.185 1.00 46.47 71 GLY A CA 1
ATOM 505 C C . GLY A 1 71 ? -22.699 2.371 0.396 1.00 46.47 71 GLY A C 1
ATOM 506 O O . GLY A 1 71 ? -21.978 3.357 0.545 1.00 46.47 71 GLY A O 1
ATOM 507 N N . ALA A 1 72 ? -24.035 2.473 0.486 1.00 44.75 72 ALA A N 1
ATOM 508 C CA . ALA A 1 72 ? -24.765 3.738 0.694 1.00 44.75 72 ALA A CA 1
ATOM 509 C C . ALA A 1 72 ? -24.552 4.390 2.086 1.00 44.75 72 ALA A C 1
ATOM 511 O O . ALA A 1 72 ? -24.971 5.524 2.308 1.00 44.75 72 ALA A O 1
ATOM 512 N N . GLY A 1 73 ? -23.901 3.697 3.029 1.00 46.28 73 GLY A N 1
ATOM 513 C CA . GLY A 1 73 ? -23.709 4.137 4.418 1.00 46.28 73 GLY A CA 1
ATOM 514 C C . GLY A 1 73 ? -22.436 4.957 4.672 1.00 46.28 73 GLY A C 1
ATOM 515 O O . GLY A 1 73 ? -21.471 4.908 3.908 1.00 46.28 73 GLY A O 1
ATOM 516 N N . GLY A 1 74 ? -22.435 5.737 5.757 1.00 47.88 74 GLY A N 1
ATOM 517 C CA . GLY A 1 74 ? -21.286 6.486 6.287 1.00 47.88 74 GLY A CA 1
ATOM 518 C C . GLY A 1 74 ? -20.564 5.754 7.430 1.00 47.88 74 GLY A C 1
ATOM 519 O O . GLY A 1 74 ? -21.111 4.821 8.014 1.00 47.88 74 GLY A O 1
ATOM 520 N N . MET A 1 75 ? -19.301 6.116 7.690 1.00 54.31 75 MET A N 1
ATOM 521 C CA . MET A 1 75 ? -18.391 5.409 8.609 1.00 54.31 75 MET A CA 1
ATOM 522 C C . MET A 1 75 ? -18.421 5.916 10.059 1.00 54.31 75 MET A C 1
ATOM 524 O O . MET A 1 75 ? -18.425 5.089 10.959 1.00 54.31 75 MET A O 1
ATOM 528 N N . LEU A 1 76 ? -18.361 7.235 10.297 1.00 61.28 76 LEU A N 1
ATOM 529 C CA . LEU A 1 76 ? -17.781 7.769 11.543 1.00 61.28 76 LEU A CA 1
ATOM 530 C C . LEU A 1 76 ? -18.619 8.798 12.302 1.00 61.28 76 LEU A C 1
ATOM 532 O O . LEU A 1 76 ? -18.187 9.219 13.366 1.00 61.28 76 LEU A O 1
ATOM 536 N N . VAL A 1 77 ? -19.810 9.175 11.840 1.00 49.09 77 VAL A N 1
ATOM 537 C CA . VAL A 1 77 ? -20.778 9.972 12.623 1.00 49.09 77 VAL A CA 1
ATOM 538 C C . VAL A 1 77 ? -22.183 9.759 12.034 1.00 49.09 77 VAL A C 1
ATOM 540 O O . VAL A 1 77 ? -22.286 9.544 10.819 1.00 49.09 77 VAL A O 1
ATOM 543 N N . PRO A 1 78 ? -23.283 9.862 12.802 1.00 49.00 78 PRO A N 1
ATOM 544 C CA . PRO A 1 78 ? -24.572 10.243 12.223 1.00 49.00 78 PRO A CA 1
ATOM 545 C C . PRO A 1 78 ? -24.419 11.591 11.484 1.00 49.00 78 PRO A C 1
ATOM 547 O O . PRO A 1 78 ? -24.125 12.599 12.118 1.00 49.00 78 PRO A O 1
ATOM 550 N N . GLY A 1 79 ? -24.549 11.618 10.152 1.00 61.94 79 GLY A N 1
ATOM 551 C CA . GLY A 1 79 ? -24.375 12.836 9.339 1.00 61.94 79 GLY A CA 1
ATOM 552 C C . GLY A 1 79 ? -23.581 12.630 8.042 1.00 61.94 79 GLY A C 1
ATOM 553 O O . GLY A 1 79 ? -23.418 11.499 7.570 1.00 61.94 79 GLY A O 1
ATOM 554 N N . ASP A 1 80 ? -23.093 13.729 7.453 1.00 67.31 80 ASP A N 1
ATOM 555 C CA . ASP A 1 80 ? -22.252 13.687 6.250 1.00 67.31 80 ASP A CA 1
ATOM 556 C C . ASP A 1 80 ? -20.882 13.070 6.567 1.00 67.31 80 ASP A C 1
ATOM 558 O O . ASP A 1 80 ? -20.127 13.547 7.410 1.00 67.31 80 ASP A O 1
ATOM 562 N N . ASN A 1 81 ? -20.573 11.972 5.881 1.00 76.75 81 ASN A N 1
ATOM 563 C CA . ASN A 1 81 ? -19.330 11.223 6.035 1.00 76.75 81 ASN A CA 1
ATOM 564 C C . ASN A 1 81 ? -18.427 11.326 4.797 1.00 76.75 81 ASN A C 1
ATOM 566 O O . ASN A 1 81 ? -17.384 10.669 4.756 1.00 76.75 81 ASN A O 1
ATOM 570 N N . GLY A 1 82 ? -18.817 12.105 3.785 1.00 81.88 82 GLY A N 1
ATOM 571 C CA . GLY A 1 82 ? -18.062 12.253 2.544 1.00 81.88 82 GLY A CA 1
ATOM 572 C C . GLY A 1 82 ? -16.588 12.618 2.752 1.00 81.88 82 GLY A C 1
ATOM 573 O O . GLY A 1 82 ? -15.736 11.929 2.181 1.00 81.88 82 GLY A O 1
ATOM 574 N N . PRO A 1 83 ? -16.243 13.583 3.632 1.00 87.38 83 PRO A N 1
ATOM 575 C CA . PRO A 1 83 ? -14.854 13.989 3.868 1.00 87.38 83 PRO A CA 1
ATOM 576 C C . PRO A 1 83 ? -13.938 12.879 4.404 1.00 87.38 83 PRO A C 1
ATOM 578 O O . PRO A 1 83 ? -12.716 13.004 4.360 1.00 87.38 83 PRO A O 1
ATOM 581 N N . TYR A 1 84 ? -14.509 11.776 4.892 1.00 86.19 84 TYR A N 1
ATOM 582 C CA . TYR A 1 84 ? -13.778 10.638 5.457 1.00 86.19 84 TYR A CA 1
ATOM 583 C C . TYR A 1 84 ? -13.920 9.362 4.618 1.00 86.19 84 TYR A C 1
ATOM 585 O O . TYR A 1 84 ? -13.441 8.296 5.011 1.00 86.19 84 TYR A O 1
ATOM 593 N N . LYS A 1 85 ? -14.567 9.462 3.451 1.00 86.81 85 LYS A N 1
ATOM 594 C CA . LYS A 1 85 ? -14.690 8.391 2.461 1.00 86.81 85 LYS A CA 1
ATOM 595 C C . LYS A 1 85 ? -13.639 8.548 1.368 1.00 86.81 85 LYS A C 1
ATOM 597 O O . LYS A 1 85 ? -13.523 9.606 0.753 1.00 86.81 85 LYS A O 1
ATOM 602 N N . VAL A 1 86 ? -12.899 7.480 1.103 1.00 89.56 86 VAL A N 1
ATOM 603 C CA . VAL A 1 86 ? -11.841 7.389 0.091 1.00 89.56 86 VAL A CA 1
ATOM 604 C C . VAL A 1 86 ? -12.410 6.743 -1.163 1.00 89.56 86 VAL A C 1
ATOM 606 O O . VAL A 1 86 ? -12.938 5.630 -1.112 1.00 89.56 86 VAL A O 1
ATOM 609 N N . ALA A 1 87 ? -12.273 7.428 -2.299 1.00 90.62 87 ALA A N 1
ATOM 610 C CA . ALA A 1 87 ? -12.691 6.896 -3.589 1.00 90.62 87 ALA A CA 1
ATOM 611 C C . ALA A 1 87 ? -11.839 5.677 -3.972 1.00 90.62 87 ALA A C 1
ATOM 613 O O . ALA A 1 87 ? -10.705 5.513 -3.508 1.00 90.62 87 ALA A O 1
ATOM 614 N N . LYS A 1 88 ? -12.353 4.815 -4.850 1.00 89.94 88 LYS A N 1
ATOM 615 C CA . LYS A 1 88 ? -11.694 3.556 -5.210 1.00 89.94 88 LYS A CA 1
ATOM 616 C C . LYS A 1 88 ? -11.662 3.349 -6.717 1.00 89.94 88 LYS A C 1
ATOM 618 O O . LYS A 1 88 ? -12.667 3.512 -7.398 1.00 89.94 88 LYS A O 1
ATOM 623 N N . VAL A 1 89 ? -10.509 2.932 -7.231 1.00 92.62 89 VAL A N 1
ATOM 624 C CA . VAL A 1 89 ? -10.305 2.589 -8.642 1.00 92.62 89 VAL A CA 1
ATOM 625 C C . VAL A 1 89 ? -9.712 1.192 -8.752 1.00 92.62 89 VAL A C 1
ATOM 627 O O . VAL A 1 89 ? -8.807 0.829 -8.006 1.00 92.62 89 VAL A O 1
ATOM 630 N N . SER A 1 90 ? -10.191 0.400 -9.712 1.00 92.38 90 SER A N 1
ATOM 631 C CA . SER A 1 90 ? -9.638 -0.931 -9.957 1.00 92.38 90 SER A CA 1
ATOM 632 C C . SER A 1 90 ? -8.269 -0.857 -10.638 1.00 92.38 90 SER A C 1
ATOM 634 O O . SER A 1 90 ? -8.157 -0.354 -11.757 1.00 92.38 90 SER A O 1
ATOM 636 N N . GLY A 1 91 ? -7.238 -1.449 -10.032 1.00 93.25 91 GLY A N 1
ATOM 637 C CA . GLY A 1 91 ? -5.920 -1.582 -10.660 1.00 93.25 91 GLY A CA 1
ATOM 638 C C . GLY A 1 91 ? -5.959 -2.424 -11.941 1.00 93.25 91 GLY A C 1
ATOM 639 O O . GLY A 1 91 ? -5.266 -2.117 -12.911 1.00 93.25 91 GLY A O 1
ATOM 640 N N . ARG A 1 92 ? -6.853 -3.422 -12.014 1.00 92.44 92 ARG A N 1
ATOM 641 C CA . ARG A 1 92 ? -7.094 -4.204 -13.240 1.00 92.44 92 ARG A CA 1
ATOM 642 C C . ARG A 1 92 ? -7.577 -3.324 -14.392 1.00 92.44 92 ARG A C 1
ATOM 644 O O . ARG A 1 92 ? -7.111 -3.509 -15.513 1.00 92.44 92 ARG A O 1
ATOM 651 N N . ALA A 1 93 ? -8.477 -2.378 -14.122 1.00 93.19 93 ALA A N 1
ATOM 652 C CA . ALA A 1 93 ? -8.946 -1.433 -15.133 1.00 93.19 93 ALA A CA 1
ATOM 653 C C . ALA A 1 93 ? -7.818 -0.493 -15.587 1.00 93.19 93 ALA A C 1
ATOM 655 O O . ALA A 1 93 ? -7.675 -0.236 -16.778 1.00 93.19 93 ALA A O 1
ATOM 656 N N . LEU A 1 94 ? -6.968 -0.035 -14.661 1.00 96.44 94 LEU A N 1
ATOM 657 C CA . LEU A 1 94 ? -5.833 0.832 -14.995 1.00 96.44 94 LEU A CA 1
ATOM 658 C C . LEU A 1 94 ? -4.779 0.132 -15.866 1.00 96.44 94 LEU A C 1
ATOM 660 O O . LEU A 1 94 ? -4.145 0.781 -16.695 1.00 96.44 94 LEU A O 1
ATOM 664 N N . ALA A 1 95 ? -4.594 -1.183 -15.721 1.00 95.94 95 ALA A N 1
ATOM 665 C CA . ALA A 1 95 ? -3.543 -1.926 -16.420 1.00 95.94 95 ALA A CA 1
ATOM 666 C C . ALA A 1 95 ? -3.663 -1.897 -17.958 1.00 95.94 95 ALA A C 1
ATOM 668 O O . ALA A 1 95 ? -2.666 -2.094 -18.661 1.00 95.94 95 ALA A O 1
ATOM 669 N N . SER A 1 96 ? -4.856 -1.646 -18.504 1.00 94.88 96 SER A N 1
ATOM 670 C CA . SER A 1 96 ? -5.081 -1.502 -19.948 1.00 94.88 96 SER A CA 1
ATOM 671 C C . SER A 1 96 ? -5.066 -0.048 -20.430 1.00 94.88 96 SER A C 1
ATOM 673 O O . SER A 1 96 ? -4.961 0.178 -21.632 1.00 94.88 96 SER A O 1
ATOM 675 N N . MET A 1 97 ? -5.094 0.939 -19.533 1.00 98.06 97 MET A N 1
ATOM 676 C CA . MET A 1 97 ? -5.231 2.355 -19.879 1.00 98.06 97 MET A CA 1
ATOM 677 C C . MET A 1 97 ? -3.917 3.006 -20.329 1.00 98.06 97 MET A C 1
ATOM 679 O O . MET A 1 97 ? -2.816 2.549 -20.016 1.00 98.06 97 MET A O 1
ATOM 683 N N . THR A 1 98 ? -4.023 4.110 -21.069 1.00 98.44 98 THR A N 1
ATOM 684 C CA . THR A 1 98 ? -2.873 4.980 -21.366 1.00 98.44 98 THR A CA 1
ATOM 685 C C . THR A 1 98 ? -2.481 5.797 -20.125 1.00 98.44 98 THR A C 1
ATOM 687 O O . THR A 1 98 ? -3.329 6.005 -19.253 1.00 98.44 98 THR A O 1
ATOM 690 N N . PRO A 1 99 ? -1.246 6.330 -20.037 1.00 98.75 99 PRO A N 1
ATOM 691 C CA . PRO A 1 99 ? -0.845 7.186 -18.918 1.00 98.75 99 PRO A CA 1
ATOM 692 C C . PRO A 1 99 ? -1.790 8.375 -18.677 1.00 98.75 99 PRO A C 1
ATOM 694 O O . PRO A 1 99 ? -2.172 8.643 -17.540 1.00 98.75 99 PRO A O 1
ATOM 697 N N . ALA A 1 100 ? -2.221 9.051 -19.747 1.00 98.75 100 ALA A N 1
ATOM 698 C CA . ALA A 1 100 ? -3.133 10.191 -19.659 1.00 98.75 100 ALA A CA 1
ATOM 699 C C . ALA A 1 100 ? -4.516 9.782 -19.126 1.00 98.75 100 ALA A C 1
ATOM 701 O O . ALA A 1 100 ? -5.072 10.461 -18.265 1.00 98.75 100 ALA A O 1
ATOM 702 N N . THR A 1 101 ? -5.049 8.641 -19.577 1.00 98.75 101 THR A N 1
ATOM 703 C CA . THR A 1 101 ? -6.336 8.114 -19.098 1.00 98.75 101 THR A CA 1
ATOM 704 C C . THR A 1 101 ? -6.272 7.700 -17.624 1.00 98.75 101 THR A C 1
ATOM 706 O O . THR A 1 101 ? -7.220 7.965 -16.882 1.00 98.75 101 THR A O 1
ATOM 709 N N . ILE A 1 102 ? -5.157 7.104 -17.176 1.00 98.81 102 ILE A N 1
ATOM 710 C CA . ILE A 1 102 ? -4.928 6.788 -15.755 1.00 98.81 102 ILE A CA 1
ATOM 711 C C . ILE A 1 102 ? -4.926 8.086 -14.936 1.00 98.81 102 ILE A C 1
ATOM 713 O O . ILE A 1 102 ? -5.686 8.202 -13.977 1.00 98.81 102 ILE A O 1
ATOM 717 N N . ALA A 1 103 ? -4.129 9.082 -15.338 1.00 98.88 103 ALA A N 1
ATOM 718 C CA . ALA A 1 103 ? -4.029 10.355 -14.627 1.00 98.88 103 ALA A CA 1
ATOM 719 C C . ALA A 1 103 ? -5.382 11.086 -14.551 1.00 98.88 103 ALA A C 1
ATOM 721 O O . ALA A 1 103 ? -5.784 11.527 -13.476 1.00 98.88 103 ALA A O 1
ATOM 722 N N . ALA A 1 104 ? -6.121 11.162 -15.662 1.00 98.62 104 ALA A N 1
ATOM 723 C CA . ALA A 1 104 ? -7.450 11.771 -15.699 1.00 98.62 104 ALA A CA 1
ATOM 724 C C . ALA A 1 104 ? -8.457 11.029 -14.806 1.00 98.62 104 ALA A C 1
ATOM 726 O O . ALA A 1 104 ? -9.221 11.663 -14.081 1.00 98.62 104 ALA A O 1
ATOM 727 N N . THR A 1 105 ? -8.430 9.692 -14.810 1.00 97.81 105 THR A N 1
ATOM 728 C CA . THR A 1 105 ? -9.288 8.867 -13.947 1.00 97.81 105 THR A CA 1
ATOM 729 C C . THR A 1 105 ? -9.010 9.133 -12.472 1.00 97.81 105 THR A C 1
ATOM 731 O O . THR A 1 105 ? -9.944 9.369 -11.712 1.00 97.81 105 THR A O 1
ATOM 734 N N . LEU A 1 106 ? -7.737 9.155 -12.072 1.00 98.00 106 LEU A N 1
ATOM 735 C CA . LEU A 1 106 ? -7.353 9.410 -10.684 1.00 98.00 106 LEU A CA 1
ATOM 736 C C . LEU A 1 106 ? -7.699 10.846 -10.256 1.00 98.00 106 LEU A C 1
ATOM 738 O O . LEU A 1 106 ? -8.296 11.014 -9.197 1.00 98.00 106 LEU A O 1
ATOM 742 N N . LYS A 1 107 ? -7.431 11.869 -11.088 1.00 97.69 107 LYS A N 1
ATOM 743 C CA . LYS A 1 107 ? -7.847 13.260 -10.797 1.00 97.69 107 LYS A CA 1
ATOM 744 C C . LYS A 1 107 ? -9.357 13.378 -10.630 1.00 97.69 107 LYS A C 1
ATOM 746 O O . LYS A 1 107 ? -9.804 13.973 -9.656 1.00 97.69 107 LYS A O 1
ATOM 751 N N . ARG A 1 108 ? -10.142 12.782 -11.536 1.00 96.44 108 ARG A N 1
ATOM 752 C CA . ARG A 1 108 ? -11.609 12.794 -11.446 1.00 96.44 108 ARG A CA 1
ATOM 753 C C . ARG A 1 108 ? -12.080 12.206 -10.118 1.00 96.44 108 ARG A C 1
ATOM 755 O O . ARG A 1 108 ? -12.907 12.817 -9.458 1.00 96.44 108 ARG A O 1
ATOM 762 N N . GLN A 1 109 ? -11.529 11.065 -9.711 1.00 95.06 109 GLN A N 1
ATOM 763 C CA . GLN A 1 109 ? -11.906 10.414 -8.454 1.00 95.06 109 GLN A CA 1
ATOM 764 C C . GLN A 1 109 ? -11.471 11.208 -7.215 1.00 95.06 109 GLN A C 1
ATOM 766 O O . GLN A 1 109 ? -12.196 11.223 -6.232 1.00 95.06 109 GLN A O 1
ATOM 771 N N . ILE A 1 110 ? -10.346 11.925 -7.272 1.00 95.62 110 ILE A N 1
ATOM 772 C CA . ILE A 1 110 ? -9.927 12.848 -6.205 1.00 95.62 110 ILE A CA 1
ATOM 773 C C . ILE A 1 110 ? -10.862 14.069 -6.116 1.00 95.62 110 ILE A C 1
ATOM 775 O O . ILE A 1 110 ? -11.168 14.542 -5.025 1.00 95.62 110 ILE A O 1
ATOM 779 N N . THR A 1 111 ? -11.310 14.609 -7.250 1.00 94.62 111 THR A N 1
ATOM 780 C CA . THR A 1 111 ? -12.145 15.820 -7.278 1.00 94.62 111 THR A CA 1
ATOM 781 C C . THR A 1 111 ? -13.610 15.536 -6.971 1.00 94.62 111 THR A C 1
ATOM 783 O O . THR A 1 111 ? -14.219 16.266 -6.198 1.00 94.62 111 THR A O 1
ATOM 786 N N . GLN A 1 112 ? -14.181 14.522 -7.617 1.00 90.19 112 GLN A N 1
ATOM 787 C CA . GLN A 1 112 ? -15.621 14.262 -7.601 1.00 90.19 112 GLN A CA 1
ATOM 788 C C . GLN A 1 112 ? -15.987 13.166 -6.607 1.00 90.19 112 GLN A C 1
ATOM 790 O O . GLN A 1 112 ? -17.005 13.296 -5.941 1.00 90.19 112 GLN A O 1
ATOM 795 N N . GLY A 1 113 ? -15.149 12.128 -6.517 1.00 84.56 113 GLY A N 1
ATOM 796 C CA . GLY A 1 113 ? -15.363 10.968 -5.664 1.00 84.56 113 GLY A CA 1
ATOM 797 C C . GLY A 1 113 ? -16.637 10.190 -5.970 1.00 84.56 113 GLY A C 1
ATOM 798 O O . GLY A 1 113 ? -17.750 10.641 -5.706 1.00 84.56 113 GLY A O 1
ATOM 799 N N . ASP A 1 114 ? -16.500 8.960 -6.452 1.00 77.62 114 ASP A N 1
ATOM 800 C CA . ASP A 1 114 ? -17.671 8.090 -6.566 1.00 77.62 114 ASP A CA 1
ATOM 801 C C . ASP A 1 114 ? -18.232 7.754 -5.163 1.00 77.62 114 ASP A C 1
ATOM 803 O O . ASP A 1 114 ? -17.519 7.802 -4.157 1.00 77.62 114 ASP A O 1
ATOM 807 N N . ALA A 1 115 ? -19.525 7.417 -5.085 1.00 72.75 115 ALA A N 1
ATOM 808 C CA . ALA A 1 115 ? -20.212 7.038 -3.838 1.00 72.75 115 ALA A CA 1
ATOM 809 C C . ALA A 1 115 ? -20.153 8.094 -2.702 1.00 72.75 115 ALA A C 1
ATOM 811 O O . ALA A 1 115 ? -20.212 7.757 -1.513 1.00 72.75 115 ALA A O 1
ATOM 812 N N . GLY A 1 116 ? -20.060 9.380 -3.069 1.00 75.31 116 GLY A N 1
ATOM 813 C CA . GLY A 1 116 ? -20.047 10.508 -2.131 1.00 75.31 116 GLY A CA 1
ATOM 814 C C . GLY A 1 116 ? -18.712 10.697 -1.406 1.00 75.31 116 GLY A C 1
ATOM 815 O O . GLY A 1 116 ? -18.693 11.226 -0.299 1.00 75.31 116 GLY A O 1
ATOM 816 N N . ALA A 1 117 ? -17.602 10.224 -1.980 1.00 82.25 117 ALA A N 1
ATOM 817 C CA . ALA A 1 117 ? -16.272 10.303 -1.382 1.00 82.25 117 ALA A CA 1
ATOM 818 C C . ALA A 1 117 ? -15.606 11.681 -1.572 1.00 82.25 117 ALA A C 1
ATOM 820 O O . ALA A 1 117 ? -14.912 11.918 -2.553 1.00 82.25 117 ALA A O 1
ATOM 821 N N . THR A 1 118 ? -15.740 12.588 -0.606 1.00 87.25 118 THR A N 1
ATOM 822 C CA . THR A 1 118 ? -15.160 13.945 -0.660 1.00 87.25 118 THR A CA 1
ATOM 823 C C . THR A 1 118 ? -13.896 14.118 0.192 1.00 87.25 118 THR A C 1
ATOM 825 O O . THR A 1 118 ? -13.471 15.238 0.447 1.00 87.25 118 THR A O 1
ATOM 828 N N . SER A 1 119 ? -13.223 13.029 0.591 1.00 90.44 119 SER A N 1
ATOM 829 C CA . SER A 1 119 ? -11.911 13.102 1.277 1.00 90.44 119 SER A CA 1
ATOM 830 C C . SER A 1 119 ? -10.770 13.629 0.403 1.00 90.44 119 SER A C 1
ATOM 832 O O . SER A 1 119 ? -9.660 13.861 0.888 1.00 90.44 119 SER A O 1
ATOM 834 N N . HIS A 1 120 ? -11.015 13.760 -0.903 1.00 93.81 120 HIS A N 1
ATOM 835 C CA . HIS A 1 120 ? -10.008 14.086 -1.908 1.00 93.81 120 HIS A CA 1
ATOM 836 C C . HIS A 1 120 ? -8.825 13.112 -1.922 1.00 93.81 120 HIS A C 1
ATOM 838 O O . HIS A 1 120 ? -7.699 13.474 -2.267 1.00 93.81 120 HIS A O 1
ATOM 844 N N . MET A 1 121 ? -9.085 11.857 -1.560 1.00 93.88 121 MET A N 1
ATOM 845 C CA . MET A 1 121 ? -8.159 10.744 -1.697 1.00 93.88 121 MET A CA 1
ATOM 846 C C . MET A 1 121 ? -8.782 9.657 -2.560 1.00 93.88 121 MET A C 1
ATOM 848 O O . MET A 1 121 ? -9.987 9.399 -2.508 1.00 93.88 121 MET A O 1
ATOM 852 N N . VAL A 1 122 ? -7.934 8.981 -3.328 1.00 95.06 122 VAL A N 1
ATOM 853 C CA . VAL A 1 122 ? -8.314 7.810 -4.113 1.00 95.06 122 VAL A CA 1
ATOM 854 C C . VAL A 1 122 ? -7.380 6.659 -3.795 1.00 95.06 122 VAL A C 1
ATOM 856 O O . VAL A 1 122 ? -6.183 6.835 -3.592 1.00 95.06 122 VAL A O 1
ATOM 859 N N . SER A 1 123 ? -7.931 5.460 -3.780 1.00 94.94 123 SER A N 1
ATOM 860 C CA . SER A 1 123 ? -7.220 4.216 -3.529 1.00 94.94 123 SER A CA 1
ATOM 861 C C . SER A 1 123 ? -7.297 3.304 -4.753 1.00 94.94 123 SER A C 1
ATOM 863 O O . SER A 1 123 ? -8.336 3.215 -5.409 1.00 94.94 123 SER A O 1
ATOM 865 N N . ILE A 1 124 ? -6.197 2.627 -5.077 1.00 95.56 124 ILE A N 1
ATOM 866 C CA . ILE A 1 124 ? -6.119 1.670 -6.187 1.00 95.56 124 ILE A CA 1
ATOM 867 C C . ILE A 1 124 ? -6.176 0.244 -5.637 1.00 95.56 124 ILE A C 1
ATOM 869 O O . ILE A 1 124 ? -5.300 -0.153 -4.870 1.00 95.56 124 ILE A O 1
ATOM 873 N N . ASP A 1 125 ? -7.167 -0.529 -6.080 1.00 90.44 125 ASP A N 1
ATOM 874 C CA . ASP A 1 125 ? -7.395 -1.933 -5.716 1.00 90.44 125 ASP A CA 1
ATOM 875 C C . ASP A 1 125 ? -7.299 -2.835 -6.951 1.00 90.44 125 ASP A C 1
ATOM 877 O O . ASP A 1 125 ? -8.220 -2.944 -7.759 1.00 90.44 125 ASP A O 1
ATOM 881 N N . GLU A 1 126 ? -6.166 -3.443 -7.250 1.00 89.62 126 GLU A N 1
ATOM 882 C CA . GLU A 1 126 ? -4.879 -3.456 -6.555 1.00 89.62 126 GLU A CA 1
ATOM 883 C C . GLU A 1 126 ? -3.765 -3.447 -7.612 1.00 89.62 126 GLU A C 1
ATOM 885 O O . GLU A 1 126 ? -3.999 -3.768 -8.786 1.00 89.62 126 GLU A O 1
ATOM 890 N N . ILE A 1 127 ? -2.537 -3.105 -7.221 1.00 94.75 127 ILE A N 1
ATOM 891 C CA . ILE A 1 127 ? -1.364 -3.300 -8.080 1.00 94.75 127 ILE A CA 1
ATOM 892 C C . ILE A 1 127 ? -0.785 -4.692 -7.806 1.00 94.75 127 ILE A C 1
ATOM 894 O O . ILE A 1 127 ? -0.322 -4.986 -6.705 1.00 94.75 127 ILE A O 1
ATOM 898 N N . GLY A 1 128 ? -0.803 -5.541 -8.836 1.00 93.81 128 GLY A N 1
ATOM 899 C CA . GLY A 1 128 ? -0.342 -6.931 -8.787 1.00 93.81 128 GLY A CA 1
ATOM 900 C C . GLY A 1 128 ? 0.288 -7.392 -10.103 1.00 93.81 128 GLY A C 1
ATOM 901 O O . GLY A 1 128 ? 0.831 -6.584 -10.856 1.00 93.81 128 GLY A O 1
ATOM 902 N N . LYS A 1 129 ? 0.184 -8.694 -10.414 1.00 91.75 129 LYS A N 1
ATOM 903 C CA . LYS A 1 129 ? 0.822 -9.356 -11.578 1.00 91.75 129 LYS A CA 1
ATOM 904 C C . LYS A 1 129 ? 0.803 -8.553 -12.897 1.00 91.75 129 LYS A C 1
ATOM 906 O O . LYS A 1 129 ? 1.851 -8.508 -13.537 1.00 91.75 129 LYS A O 1
ATOM 911 N N . PRO A 1 130 ? -0.300 -7.895 -13.318 1.00 93.88 130 PRO A N 1
ATOM 912 C CA . PRO A 1 130 ? -0.325 -7.145 -14.579 1.00 93.88 130 PRO A CA 1
ATOM 913 C C . PRO A 1 130 ? 0.692 -5.997 -14.678 1.00 93.88 130 PRO A C 1
ATOM 915 O O . PRO A 1 130 ? 1.053 -5.604 -15.783 1.00 93.88 130 PRO A O 1
ATOM 918 N N . PHE A 1 131 ? 1.156 -5.461 -13.546 1.00 96.38 131 PHE A N 1
ATOM 919 C CA . PHE A 1 131 ? 2.116 -4.353 -13.478 1.00 96.38 131 PHE A CA 1
ATOM 920 C C . PHE A 1 131 ? 3.576 -4.818 -13.417 1.00 96.38 131 PHE A C 1
ATOM 922 O O . PHE A 1 131 ? 4.482 -3.987 -13.339 1.00 96.38 131 PHE A O 1
ATOM 929 N N . GLY A 1 132 ? 3.796 -6.133 -13.456 1.00 92.12 132 GLY A N 1
ATOM 930 C CA . GLY A 1 132 ? 5.114 -6.740 -13.463 1.00 92.12 132 GLY A CA 1
ATOM 931 C C . GLY A 1 132 ? 5.899 -6.463 -14.742 1.00 92.12 132 GLY A C 1
ATOM 932 O O . GLY A 1 132 ? 5.337 -6.292 -15.824 1.00 92.12 132 GLY A O 1
ATOM 933 N N . ASP A 1 133 ? 7.222 -6.450 -14.606 1.00 88.62 133 ASP A N 1
ATOM 934 C CA . ASP A 1 133 ? 8.140 -6.447 -15.742 1.00 88.62 133 ASP A CA 1
ATOM 935 C C . ASP A 1 133 ? 8.086 -7.791 -16.488 1.00 88.62 133 ASP A C 1
ATOM 937 O O . ASP A 1 133 ? 7.701 -8.816 -15.920 1.00 88.62 133 ASP A O 1
ATOM 941 N N . ALA A 1 134 ? 8.556 -7.821 -17.739 1.00 85.12 134 ALA A N 1
ATOM 942 C CA . ALA A 1 134 ? 8.803 -9.097 -18.407 1.00 85.12 134 ALA A CA 1
ATOM 943 C C . ALA A 1 134 ? 9.849 -9.929 -17.633 1.00 85.12 134 ALA A C 1
ATOM 945 O O . ALA A 1 134 ? 10.832 -9.362 -17.136 1.00 85.12 134 ALA A O 1
ATOM 946 N N . PRO A 1 135 ? 9.680 -11.263 -17.555 1.00 83.00 135 PRO A N 1
ATOM 947 C CA . PRO A 1 135 ? 10.661 -12.125 -16.912 1.00 83.00 135 PRO A CA 1
ATOM 948 C C . PRO A 1 135 ? 11.998 -12.050 -17.657 1.00 83.00 135 PRO A C 1
ATOM 950 O O . PRO A 1 135 ? 12.044 -11.978 -18.887 1.00 83.00 135 PRO A O 1
ATOM 953 N N . ALA A 1 136 ? 13.097 -12.068 -16.907 1.00 86.94 136 ALA A N 1
ATOM 954 C CA . ALA A 1 136 ? 14.419 -12.235 -17.495 1.00 86.94 136 ALA A CA 1
ATOM 955 C C . ALA A 1 136 ? 14.676 -13.721 -17.813 1.00 86.94 136 ALA A C 1
ATOM 957 O O . ALA A 1 136 ? 14.076 -14.590 -17.177 1.00 86.94 136 ALA A O 1
ATOM 958 N N . PRO A 1 137 ? 15.568 -14.038 -18.770 1.00 89.62 137 PRO A N 1
ATOM 959 C CA . PRO A 1 137 ? 15.941 -15.419 -19.053 1.00 89.62 137 PRO A CA 1
ATOM 960 C C . PRO A 1 137 ? 16.446 -16.143 -17.796 1.00 89.62 137 PRO A C 1
ATOM 962 O O . PRO A 1 137 ? 17.189 -15.563 -17.004 1.00 89.62 137 PRO A O 1
ATOM 965 N N . MET A 1 138 ? 16.095 -17.425 -17.644 1.00 92.19 138 MET A N 1
ATOM 966 C CA . MET A 1 138 ? 16.468 -18.285 -16.506 1.00 92.19 138 MET A CA 1
ATOM 967 C C . MET A 1 138 ? 17.947 -18.725 -16.539 1.00 92.19 138 MET A C 1
ATOM 969 O O . MET A 1 138 ? 18.277 -19.898 -16.358 1.00 92.19 138 MET A O 1
ATOM 973 N N . VAL A 1 139 ? 18.860 -17.782 -16.768 1.00 91.56 139 VAL A N 1
ATOM 974 C CA . VAL A 1 139 ? 20.313 -17.987 -16.775 1.00 91.56 139 VAL A CA 1
ATOM 975 C C . VAL A 1 139 ? 20.981 -17.060 -15.763 1.00 91.56 139 VAL A C 1
ATOM 977 O O . VAL A 1 139 ? 20.482 -15.977 -15.450 1.00 91.56 139 VAL A O 1
ATOM 980 N N . ARG A 1 140 ? 22.110 -17.497 -15.199 1.00 87.69 140 ARG A N 1
ATOM 981 C CA . ARG A 1 140 ? 22.850 -16.703 -14.210 1.00 87.69 140 ARG A CA 1
ATOM 982 C C . ARG A 1 140 ? 23.374 -15.425 -14.870 1.00 87.69 140 ARG A C 1
ATOM 984 O O . ARG A 1 140 ? 23.822 -15.465 -16.011 1.00 87.69 140 ARG A O 1
ATOM 991 N N . ASN A 1 141 ? 23.329 -14.309 -14.141 1.00 84.50 141 ASN A N 1
ATOM 992 C CA . ASN A 1 141 ? 23.765 -12.988 -14.615 1.00 84.50 141 ASN A CA 1
ATOM 993 C C . ASN A 1 141 ? 23.017 -12.484 -15.865 1.00 84.50 141 ASN A C 1
ATOM 995 O O . ASN A 1 141 ? 23.524 -11.615 -16.573 1.00 84.50 141 ASN A O 1
ATOM 999 N N . ALA A 1 142 ? 21.812 -13.003 -16.139 1.00 85.81 142 ALA A N 1
ATOM 1000 C CA . ALA A 1 142 ? 20.982 -12.500 -17.224 1.00 85.81 142 ALA A CA 1
ATOM 1001 C C . ALA A 1 142 ? 20.747 -10.992 -17.069 1.00 85.81 142 ALA A C 1
ATOM 1003 O O . ALA A 1 142 ? 20.346 -10.511 -16.003 1.00 85.81 142 ALA A O 1
ATOM 1004 N N . ARG A 1 143 ? 20.954 -10.244 -18.156 1.00 87.75 143 ARG A N 1
ATOM 1005 C CA . ARG A 1 143 ? 20.586 -8.831 -18.191 1.00 87.75 143 ARG A CA 1
ATOM 1006 C C . ARG A 1 143 ? 19.066 -8.718 -18.134 1.00 87.75 143 ARG A C 1
ATOM 1008 O O . ARG A 1 143 ? 18.354 -9.380 -18.887 1.00 87.75 143 ARG A O 1
ATOM 1015 N N . LEU A 1 144 ? 18.574 -7.842 -17.264 1.00 89.81 144 LEU A N 1
ATOM 1016 C CA . LEU A 1 144 ? 17.157 -7.509 -17.240 1.00 89.81 144 LEU A CA 1
ATOM 1017 C C . LEU A 1 144 ? 16.762 -6.815 -18.552 1.00 89.81 144 LEU A C 1
ATOM 1019 O O . LEU A 1 144 ? 17.484 -5.912 -18.992 1.00 89.81 144 LEU A O 1
ATOM 1023 N N . PRO A 1 145 ? 15.616 -7.173 -19.157 1.00 90.00 145 PRO A N 1
ATOM 1024 C CA . PRO A 1 145 ? 15.103 -6.445 -20.305 1.00 90.00 145 PRO A CA 1
ATOM 1025 C C . PRO A 1 145 ? 14.941 -4.952 -19.993 1.00 90.00 145 PRO A C 1
ATOM 1027 O O . PRO A 1 145 ? 14.645 -4.556 -18.854 1.00 90.00 145 PRO A O 1
ATOM 1030 N N . ALA A 1 146 ? 15.122 -4.119 -21.018 1.00 93.31 146 ALA A N 1
ATOM 1031 C CA . ALA A 1 146 ? 14.800 -2.702 -20.920 1.00 93.31 146 ALA A CA 1
ATOM 1032 C C . ALA A 1 146 ? 13.313 -2.534 -20.571 1.00 93.31 146 ALA A C 1
ATOM 1034 O O . ALA A 1 146 ? 12.461 -3.274 -21.070 1.00 93.31 146 ALA A O 1
ATOM 1035 N N . VAL A 1 147 ? 13.006 -1.565 -19.706 1.00 94.50 147 VAL A N 1
ATOM 1036 C CA . VAL A 1 147 ? 11.617 -1.231 -19.379 1.00 94.50 147 VAL A CA 1
ATOM 1037 C C . VAL A 1 147 ? 10.948 -0.682 -20.635 1.00 94.50 147 VAL A C 1
ATOM 1039 O O . VAL A 1 147 ? 11.465 0.238 -21.266 1.00 94.50 147 VAL A O 1
ATOM 1042 N N . ARG A 1 148 ? 9.798 -1.252 -21.005 1.00 94.75 148 ARG A N 1
ATOM 1043 C CA . ARG A 1 148 ? 9.023 -0.819 -22.174 1.00 94.75 148 ARG A CA 1
ATOM 1044 C C . ARG A 1 148 ? 7.892 0.094 -21.727 1.00 94.75 148 ARG A C 1
ATOM 1046 O O . ARG A 1 148 ? 7.145 -0.256 -20.817 1.00 94.75 148 ARG A O 1
ATOM 1053 N N . SER A 1 149 ? 7.708 1.215 -22.419 1.00 95.50 149 SER A N 1
ATOM 1054 C CA . SER A 1 149 ? 6.620 2.169 -22.151 1.00 95.50 149 SER A CA 1
ATOM 1055 C C . SER A 1 149 ? 5.220 1.562 -22.297 1.00 95.50 149 SER A C 1
ATOM 1057 O O . SER A 1 149 ? 4.272 2.080 -21.720 1.00 95.50 149 SER A O 1
ATOM 1059 N N . SER A 1 150 ? 5.075 0.449 -23.026 1.00 94.44 150 SER A N 1
ATOM 1060 C CA . SER A 1 150 ? 3.806 -0.273 -23.173 1.00 94.44 150 SER A CA 1
ATOM 1061 C C . SER A 1 150 ? 3.418 -1.113 -21.949 1.00 94.44 150 SER A C 1
ATOM 1063 O O . SER A 1 150 ? 2.254 -1.494 -21.803 1.00 94.44 150 SER A O 1
ATOM 1065 N N . TRP A 1 151 ? 4.352 -1.414 -21.042 1.00 96.31 151 TRP A N 1
ATOM 1066 C CA . TRP A 1 151 ? 4.052 -2.195 -19.840 1.00 96.31 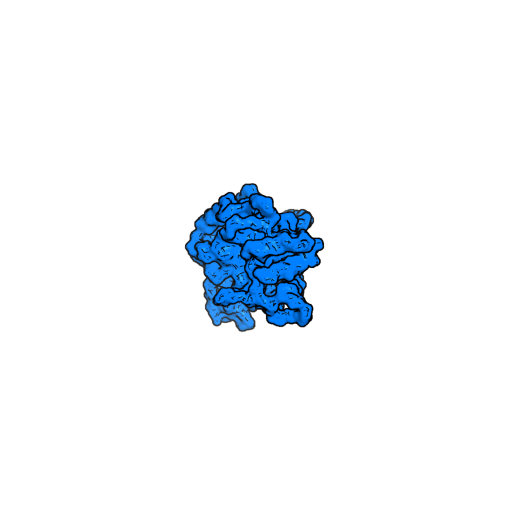151 TRP A CA 1
ATOM 1067 C C . TRP A 1 151 ? 3.153 -1.411 -18.887 1.00 96.31 151 TRP A C 1
ATOM 1069 O O . TRP A 1 151 ? 3.293 -0.196 -18.750 1.00 96.31 151 TRP A O 1
ATOM 1079 N N . ALA A 1 152 ? 2.225 -2.095 -18.214 1.00 97.31 152 ALA A N 1
ATOM 1080 C CA . ALA A 1 152 ? 1.284 -1.434 -17.308 1.00 97.31 152 ALA A CA 1
ATOM 1081 C C . ALA A 1 152 ? 2.005 -0.692 -16.171 1.00 97.31 152 ALA A C 1
ATOM 1083 O O . ALA A 1 152 ? 1.633 0.433 -15.854 1.00 97.31 152 ALA A O 1
ATOM 1084 N N . GLY A 1 153 ? 3.088 -1.266 -15.628 1.00 97.75 153 GLY A N 1
ATOM 1085 C CA . GLY A 1 153 ? 3.936 -0.599 -14.635 1.00 97.75 153 GLY A CA 1
ATOM 1086 C C . GLY A 1 153 ? 4.518 0.723 -15.140 1.00 97.75 153 GLY A C 1
ATOM 1087 O O . GLY A 1 153 ? 4.403 1.742 -14.466 1.00 97.75 153 GLY A O 1
ATOM 1088 N N . ALA A 1 154 ? 5.059 0.739 -16.363 1.00 98.12 154 ALA A N 1
ATOM 1089 C CA . ALA A 1 154 ? 5.631 1.946 -16.960 1.00 98.12 154 ALA A CA 1
ATOM 1090 C C . ALA A 1 154 ? 4.556 3.004 -17.252 1.00 98.12 154 ALA A C 1
ATOM 1092 O O . ALA A 1 154 ? 4.779 4.192 -17.019 1.00 98.12 154 ALA A O 1
ATOM 1093 N N . ARG A 1 155 ? 3.371 2.581 -17.714 1.00 98.62 155 ARG A N 1
ATOM 1094 C CA . ARG A 1 155 ? 2.236 3.486 -17.948 1.00 98.62 155 ARG A CA 1
ATOM 1095 C C . ARG A 1 155 ? 1.706 4.092 -16.655 1.00 98.62 155 ARG A C 1
ATOM 1097 O O . ARG A 1 155 ? 1.421 5.286 -16.626 1.00 98.62 155 ARG A O 1
ATOM 1104 N N . PHE A 1 156 ? 1.625 3.292 -15.593 1.00 98.69 156 PHE A N 1
ATOM 1105 C CA . PHE A 1 156 ? 1.292 3.767 -14.255 1.00 98.69 156 PHE A CA 1
ATOM 1106 C C . PHE A 1 156 ? 2.318 4.787 -13.757 1.00 98.69 156 PHE A C 1
ATOM 1108 O O . PHE A 1 156 ? 1.934 5.877 -13.348 1.00 98.69 156 PHE A O 1
ATOM 1115 N N . THR A 1 157 ? 3.613 4.486 -13.870 1.00 98.81 157 THR A N 1
ATOM 1116 C CA . THR A 1 157 ? 4.684 5.424 -13.511 1.00 98.81 157 THR A CA 1
ATOM 1117 C C . THR A 1 157 ? 4.558 6.746 -14.262 1.00 98.81 157 THR A C 1
ATOM 1119 O O . THR A 1 157 ? 4.543 7.799 -13.632 1.00 98.81 157 THR A O 1
ATOM 1122 N N . ALA A 1 158 ? 4.374 6.708 -15.584 1.00 98.88 158 ALA A N 1
ATOM 1123 C CA . ALA A 1 158 ? 4.176 7.917 -16.379 1.00 98.88 158 ALA A CA 1
ATOM 1124 C C . ALA A 1 158 ? 2.927 8.708 -15.943 1.00 98.88 158 ALA A C 1
ATOM 1126 O O . ALA A 1 158 ? 2.972 9.934 -15.866 1.00 98.88 158 ALA A O 1
ATOM 1127 N N . ALA A 1 159 ? 1.827 8.028 -15.606 1.00 98.88 159 ALA A N 1
ATOM 1128 C CA . ALA A 1 159 ? 0.625 8.676 -15.087 1.00 98.88 159 ALA A CA 1
ATOM 1129 C C . ALA A 1 159 ? 0.871 9.363 -13.738 1.00 98.88 159 ALA A C 1
ATOM 1131 O O . ALA A 1 159 ? 0.468 10.507 -13.550 1.00 98.88 159 ALA A O 1
ATOM 1132 N N . MET A 1 160 ? 1.570 8.699 -12.816 1.00 98.88 160 MET A N 1
ATOM 1133 C CA . MET A 1 160 ? 1.931 9.276 -11.520 1.00 98.88 160 MET A CA 1
ATOM 1134 C C . MET A 1 160 ? 2.866 10.480 -11.675 1.00 98.88 160 MET A C 1
ATOM 1136 O O . MET A 1 160 ? 2.713 11.460 -10.954 1.00 98.88 160 MET A O 1
ATOM 1140 N N . THR A 1 161 ? 3.764 10.477 -12.667 1.00 98.81 161 THR A N 1
ATOM 1141 C CA . THR A 1 161 ? 4.567 11.659 -13.018 1.00 98.81 161 THR A CA 1
ATOM 1142 C C . THR A 1 161 ? 3.699 12.822 -13.507 1.00 98.81 161 THR A C 1
ATOM 1144 O O . THR A 1 161 ? 3.896 13.944 -13.052 1.00 98.81 161 THR A O 1
ATOM 1147 N N . LEU A 1 162 ? 2.694 12.574 -14.358 1.00 98.81 162 LEU A N 1
ATOM 1148 C CA . LEU A 1 162 ? 1.723 13.605 -14.773 1.00 98.81 162 LEU A CA 1
ATOM 1149 C C . LEU A 1 162 ? 0.900 14.153 -13.594 1.00 98.81 162 LEU A C 1
ATOM 1151 O O . LEU A 1 162 ? 0.430 15.290 -13.631 1.00 98.81 162 LEU A O 1
ATOM 1155 N N . LEU A 1 163 ? 0.698 13.336 -12.558 1.00 98.81 163 LEU A N 1
ATOM 1156 C CA . LEU A 1 163 ? 0.014 13.707 -11.319 1.00 98.81 163 LEU A CA 1
ATOM 1157 C C . LEU A 1 163 ? 0.938 14.376 -10.297 1.00 98.81 163 LEU A C 1
ATOM 1159 O O . LEU A 1 163 ? 0.453 14.896 -9.291 1.00 98.81 163 LEU A O 1
ATOM 1163 N N . ASN A 1 164 ? 2.250 14.402 -10.530 1.00 98.50 164 ASN A N 1
ATOM 1164 C CA . ASN A 1 164 ? 3.212 15.006 -9.616 1.00 98.50 164 ASN A CA 1
ATOM 1165 C C . ASN A 1 164 ? 3.270 16.536 -9.768 1.00 98.50 164 ASN A C 1
ATOM 1167 O O . ASN A 1 164 ? 4.328 17.141 -9.910 1.00 98.50 164 ASN A O 1
ATOM 1171 N N . THR A 1 165 ? 2.096 17.156 -9.766 1.00 98.44 165 THR A N 1
ATOM 1172 C CA . THR A 1 165 ? 1.880 18.600 -9.794 1.00 98.44 165 THR A CA 1
ATOM 1173 C C . THR A 1 165 ? 1.038 18.991 -8.581 1.00 98.44 165 THR A C 1
ATOM 1175 O O . THR A 1 165 ? 0.282 18.143 -8.090 1.00 98.44 165 THR A O 1
ATOM 1178 N N . PRO A 1 166 ? 1.101 20.249 -8.110 1.00 98.62 166 PRO A N 1
ATOM 1179 C CA . PRO A 1 166 ? 0.317 20.700 -6.963 1.00 98.62 166 PRO A CA 1
ATOM 1180 C C . PRO A 1 166 ? -1.179 20.367 -7.079 1.00 98.62 166 PRO A C 1
ATOM 1182 O O . PRO A 1 166 ? -1.774 20.481 -8.157 1.00 98.62 166 PRO A O 1
ATOM 1185 N N . SER A 1 167 ? -1.772 19.938 -5.963 1.00 97.50 167 SER A N 1
ATOM 1186 C CA . SER A 1 167 ? -3.210 19.693 -5.811 1.00 97.50 167 SER A CA 1
ATOM 1187 C C . SER A 1 167 ? -3.842 20.797 -4.954 1.00 97.50 167 SER A C 1
ATOM 1189 O O . SER A 1 167 ? -3.250 21.160 -3.934 1.00 97.50 167 SER A O 1
ATOM 1191 N N . PRO A 1 168 ? -5.049 21.297 -5.290 1.00 97.06 168 PRO A N 1
ATOM 1192 C CA . PRO A 1 168 ? -5.753 22.284 -4.466 1.00 97.06 168 PRO A CA 1
ATOM 1193 C C . PRO A 1 168 ? -6.139 21.736 -3.086 1.00 97.06 168 PRO A C 1
ATOM 1195 O O . PRO A 1 168 ? -6.421 22.502 -2.174 1.00 97.06 168 PRO A O 1
ATOM 1198 N N . TYR A 1 169 ? -6.111 20.413 -2.913 1.00 94.69 169 TYR A N 1
ATOM 1199 C CA . TYR A 1 169 ? -6.410 19.758 -1.643 1.00 94.69 169 TYR A CA 1
ATOM 1200 C C . TYR A 1 169 ? -5.169 19.606 -0.751 1.00 94.69 169 TYR A C 1
ATOM 1202 O O . TYR A 1 169 ? -5.288 19.115 0.367 1.00 94.69 169 TYR A O 1
ATOM 1210 N N . GLY A 1 170 ? -3.989 20.030 -1.234 1.00 93.31 170 GLY A N 1
ATOM 1211 C CA . GLY A 1 170 ? -2.672 19.973 -0.588 1.00 93.31 170 GLY A CA 1
ATOM 1212 C C . GLY A 1 170 ? -1.753 18.902 -1.195 1.00 93.31 170 GLY A C 1
ATOM 1213 O O . GLY A 1 170 ? -2.234 17.889 -1.713 1.00 93.31 170 GLY A O 1
ATOM 1214 N N . GLY A 1 171 ? -0.434 19.076 -1.084 1.00 95.94 171 GLY A N 1
ATOM 1215 C CA . GLY A 1 171 ? 0.544 18.163 -1.690 1.00 95.94 171 GLY A CA 1
ATOM 1216 C C . GLY A 1 171 ? 0.448 18.146 -3.221 1.00 95.94 171 GLY A C 1
ATOM 1217 O O . GLY A 1 171 ? 0.183 19.177 -3.843 1.00 95.94 171 GLY A O 1
ATOM 1218 N N . THR A 1 172 ? 0.641 16.977 -3.833 1.00 98.50 172 THR A N 1
ATOM 1219 C CA . THR A 1 172 ? 0.447 16.763 -5.277 1.00 98.50 172 THR A CA 1
ATOM 1220 C C . THR A 1 172 ? -0.779 15.900 -5.546 1.00 98.50 172 THR A C 1
ATOM 1222 O O . THR A 1 172 ? -1.312 15.260 -4.642 1.00 98.50 172 THR A O 1
ATOM 1225 N N . TRP A 1 173 ? -1.254 15.842 -6.792 1.00 98.56 173 TRP A N 1
ATOM 1226 C CA . TRP A 1 173 ? -2.311 14.879 -7.134 1.00 98.56 173 TRP A CA 1
ATOM 1227 C C . TRP A 1 173 ? -1.845 13.437 -6.914 1.00 98.56 173 TRP A C 1
ATOM 1229 O O . TRP A 1 173 ? -2.627 12.607 -6.463 1.00 98.56 173 TRP A O 1
ATOM 1239 N N . ALA A 1 174 ? -0.568 13.147 -7.176 1.00 98.62 174 ALA A N 1
ATOM 1240 C CA . ALA A 1 174 ? 0.034 11.841 -6.926 1.00 98.62 174 ALA A CA 1
ATOM 1241 C C . ALA A 1 174 ? 0.028 11.488 -5.429 1.00 98.62 174 ALA A C 1
ATOM 1243 O O . ALA A 1 174 ? -0.345 10.372 -5.068 1.00 98.62 174 ALA A O 1
ATOM 1244 N N . SER A 1 175 ? 0.315 12.454 -4.548 1.00 98.06 175 SER A N 1
ATOM 1245 C CA . SER A 1 175 ? 0.288 12.239 -3.097 1.00 98.06 175 SER A CA 1
ATOM 1246 C C . SER A 1 175 ? -1.123 12.049 -2.520 1.00 98.06 175 SER A C 1
ATOM 1248 O O . SER A 1 175 ? -1.257 11.805 -1.328 1.00 98.06 175 SER A O 1
ATOM 1250 N N . ARG A 1 176 ? -2.181 12.174 -3.332 1.00 97.81 176 ARG A N 1
ATOM 1251 C CA . ARG A 1 176 ? -3.574 11.839 -2.969 1.00 97.81 176 ARG A CA 1
ATOM 1252 C C . ARG A 1 176 ? -3.981 10.427 -3.383 1.00 97.81 176 ARG A C 1
ATOM 1254 O O . ARG A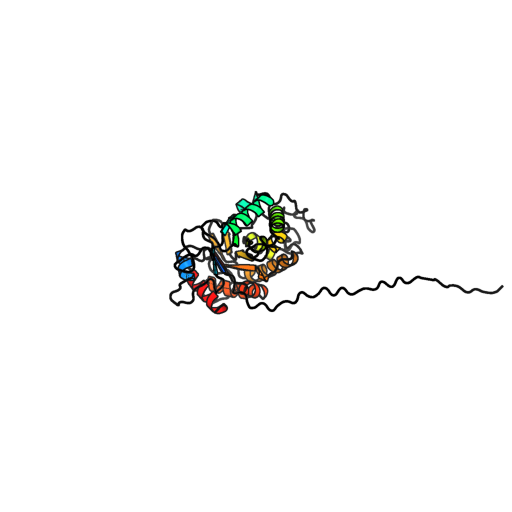 1 176 ? -5.094 9.991 -3.089 1.00 97.81 176 ARG A O 1
ATOM 1261 N N . VAL A 1 177 ? -3.094 9.719 -4.078 1.00 98.25 177 VAL A N 1
ATOM 1262 C CA . VAL A 1 177 ? -3.297 8.339 -4.507 1.00 98.25 177 VAL A CA 1
ATOM 1263 C C . VAL A 1 177 ? -2.681 7.406 -3.475 1.00 98.25 177 VAL A C 1
ATOM 1265 O O . VAL A 1 177 ? -1.486 7.477 -3.195 1.00 98.25 177 VAL A O 1
ATOM 1268 N N . HIS A 1 178 ? -3.488 6.494 -2.953 1.00 97.94 178 HIS A N 1
ATOM 1269 C CA . HIS A 1 178 ? -3.050 5.370 -2.139 1.00 97.94 178 HIS A CA 1
ATOM 1270 C C . HIS A 1 178 ? -3.156 4.078 -2.949 1.00 97.94 178 HIS A C 1
ATOM 1272 O O . HIS A 1 178 ? -4.015 3.938 -3.819 1.00 97.94 178 HIS A O 1
ATOM 1278 N N . VAL A 1 179 ? -2.285 3.112 -2.687 1.00 98.00 179 VAL A N 1
ATOM 1279 C CA . VAL A 1 179 ? -2.207 1.884 -3.483 1.00 98.00 179 VAL A CA 1
ATOM 1280 C C . VAL A 1 179 ? -2.247 0.671 -2.579 1.00 98.00 179 VAL A C 1
ATOM 1282 O O . VAL A 1 179 ? -1.419 0.540 -1.681 1.00 98.00 179 VAL A O 1
ATOM 1285 N N . TYR A 1 180 ? -3.174 -0.242 -2.846 1.00 96.75 180 TYR A N 1
ATOM 1286 C CA . TYR A 1 180 ? -3.137 -1.575 -2.265 1.00 96.75 180 TYR A CA 1
ATOM 1287 C C . TYR A 1 180 ? -2.209 -2.441 -3.102 1.00 96.75 180 TYR A C 1
ATOM 1289 O O . TYR A 1 180 ? -2.389 -2.583 -4.316 1.00 96.75 180 TYR A O 1
ATOM 1297 N N . LEU A 1 181 ? -1.177 -2.972 -2.453 1.00 97.12 181 LEU A N 1
ATOM 1298 C CA . LEU A 1 181 ? -0.195 -3.829 -3.094 1.00 97.12 181 LEU A CA 1
ATOM 1299 C C . LEU A 1 181 ? -0.544 -5.282 -2.843 1.00 97.12 181 LEU A C 1
ATOM 1301 O O . LEU A 1 181 ? -0.564 -5.737 -1.697 1.00 97.12 181 LEU A O 1
ATOM 1305 N N . ALA A 1 182 ? -0.751 -6.002 -3.943 1.00 94.50 182 ALA A N 1
ATOM 1306 C CA . ALA A 1 182 ? -1.055 -7.414 -3.900 1.00 94.50 182 ALA A CA 1
ATOM 1307 C C . ALA A 1 182 ? 0.082 -8.189 -3.197 1.00 94.50 182 ALA A C 1
ATOM 1309 O O . ALA A 1 182 ? 1.264 -7.849 -3.380 1.00 94.50 182 ALA A O 1
ATOM 1310 N N . PRO A 1 183 ? -0.237 -9.278 -2.477 1.00 94.19 183 PRO A N 1
ATOM 1311 C CA . PRO A 1 183 ? 0.720 -10.118 -1.748 1.00 94.19 183 PRO A CA 1
ATOM 1312 C C . PRO A 1 183 ? 1.884 -10.562 -2.624 1.00 94.19 183 PRO A C 1
ATOM 1314 O O . PRO A 1 183 ? 3.048 -10.390 -2.272 1.00 94.19 183 PRO A O 1
ATOM 1317 N N . ALA A 1 184 ? 1.564 -11.019 -3.838 1.00 91.62 184 ALA A N 1
ATOM 1318 C CA . ALA A 1 184 ? 2.525 -11.509 -4.820 1.00 91.62 184 ALA A CA 1
ATOM 1319 C C . ALA A 1 184 ? 3.619 -10.493 -5.202 1.00 91.62 184 ALA A C 1
ATOM 1321 O O . ALA A 1 184 ? 4.680 -10.897 -5.672 1.00 91.62 184 ALA A O 1
ATOM 1322 N N . VAL A 1 185 ? 3.387 -9.187 -5.026 1.00 95.44 185 VAL A N 1
ATOM 1323 C CA . VAL A 1 185 ? 4.400 -8.156 -5.297 1.00 95.44 185 VAL A CA 1
ATOM 1324 C C . VAL A 1 185 ? 5.464 -8.177 -4.206 1.00 95.44 185 VAL A C 1
ATOM 1326 O O . VAL A 1 185 ? 6.649 -8.384 -4.474 1.00 95.44 185 VAL A O 1
ATOM 1329 N N . HIS A 1 186 ? 5.047 -7.965 -2.961 1.00 95.88 186 HIS A N 1
ATOM 1330 C CA . HIS A 1 186 ? 5.971 -7.753 -1.857 1.00 95.88 186 HIS A CA 1
ATOM 1331 C C . HIS A 1 186 ? 6.547 -9.067 -1.318 1.00 95.88 186 HIS A C 1
ATOM 1333 O O . HIS A 1 186 ? 7.707 -9.077 -0.912 1.00 95.88 186 HIS A O 1
ATOM 1339 N N . THR A 1 187 ? 5.842 -10.198 -1.426 1.00 95.56 187 THR A N 1
ATOM 1340 C CA . THR A 1 187 ? 6.414 -11.521 -1.108 1.00 95.56 187 THR A CA 1
ATOM 1341 C C . THR A 1 187 ? 7.487 -11.931 -2.112 1.00 95.56 187 THR A C 1
ATOM 1343 O O . THR A 1 187 ? 8.547 -12.402 -1.701 1.00 95.56 187 THR A O 1
ATOM 1346 N N . ALA A 1 188 ? 7.296 -11.658 -3.410 1.00 95.00 188 ALA A N 1
ATOM 1347 C CA . ALA A 1 188 ? 8.333 -11.866 -4.424 1.00 95.00 188 ALA A CA 1
ATOM 1348 C C . ALA A 1 188 ? 9.583 -11.016 -4.136 1.00 95.00 188 ALA A C 1
ATOM 1350 O O . ALA A 1 188 ? 10.704 -11.521 -4.192 1.00 95.00 188 ALA A O 1
ATOM 1351 N N . ILE A 1 189 ? 9.400 -9.751 -3.744 1.00 96.81 189 ILE A N 1
ATOM 1352 C CA . ILE A 1 189 ? 10.503 -8.873 -3.321 1.00 96.81 189 ILE A CA 1
ATOM 1353 C C . ILE A 1 189 ? 11.173 -9.401 -2.044 1.00 96.81 189 ILE A C 1
ATOM 1355 O O . ILE A 1 189 ? 12.401 -9.373 -1.931 1.00 96.81 189 ILE A O 1
ATOM 1359 N N . GLY A 1 190 ? 10.396 -9.899 -1.081 1.00 96.50 190 GLY A N 1
ATOM 1360 C CA . GLY A 1 190 ? 10.891 -10.502 0.156 1.00 96.50 190 GLY A CA 1
ATOM 1361 C C . GLY A 1 190 ? 11.733 -11.754 -0.079 1.00 96.50 190 GLY A C 1
ATOM 1362 O O . GLY A 1 190 ? 12.813 -11.882 0.498 1.00 96.50 190 GLY A O 1
ATOM 1363 N N . ALA A 1 191 ? 11.298 -12.629 -0.984 1.00 95.25 191 ALA A N 1
ATOM 1364 C CA . ALA A 1 191 ? 12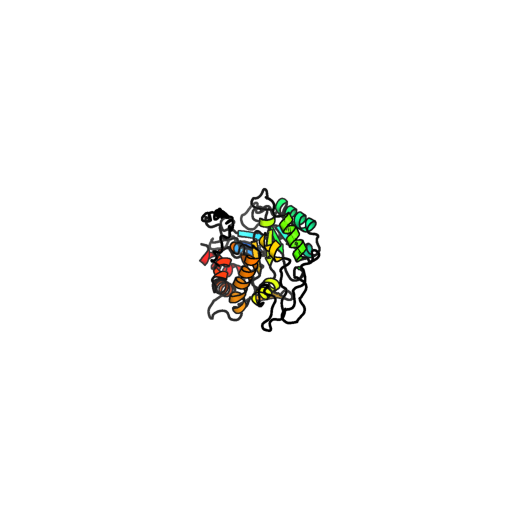.006 -13.856 -1.340 1.00 95.25 191 ALA A CA 1
ATOM 1365 C C . ALA A 1 191 ? 13.234 -13.608 -2.235 1.00 95.25 191 ALA A C 1
ATOM 1367 O O . ALA A 1 191 ? 14.229 -14.336 -2.152 1.00 95.25 191 ALA A O 1
ATOM 1368 N N . GLY A 1 192 ? 13.166 -12.590 -3.094 1.00 94.88 192 GLY A N 1
ATOM 1369 C CA . GLY A 1 192 ? 14.184 -12.309 -4.093 1.00 94.88 192 GLY A CA 1
ATOM 1370 C C . GLY A 1 192 ? 15.507 -11.792 -3.534 1.00 94.88 192 GLY A C 1
ATOM 1371 O O . GLY A 1 192 ? 15.598 -11.241 -2.443 1.00 94.88 192 GLY A O 1
ATOM 1372 N N . ARG A 1 193 ? 16.578 -11.963 -4.306 1.00 94.25 193 ARG A N 1
ATOM 1373 C CA . ARG A 1 193 ? 17.948 -11.538 -3.986 1.00 94.25 193 ARG A CA 1
ATOM 1374 C C . ARG A 1 193 ? 18.481 -10.560 -5.033 1.00 94.25 193 ARG A C 1
ATOM 1376 O O . ARG A 1 193 ? 17.857 -10.332 -6.068 1.00 94.25 193 ARG A O 1
ATOM 1383 N N . GLY A 1 194 ? 19.659 -10.001 -4.761 1.00 92.50 194 GLY A N 1
ATOM 1384 C CA . GLY A 1 194 ? 20.316 -9.029 -5.634 1.00 92.50 194 GLY A CA 1
ATOM 1385 C C . GLY A 1 194 ? 19.679 -7.638 -5.581 1.00 92.50 194 GLY A C 1
ATOM 1386 O O . GLY A 1 194 ? 18.731 -7.389 -4.832 1.00 92.50 194 GLY A O 1
ATOM 1387 N N . ARG A 1 195 ? 20.222 -6.722 -6.391 1.00 91.88 195 ARG A N 1
ATOM 1388 C CA . ARG A 1 195 ? 19.840 -5.300 -6.412 1.00 91.88 195 ARG A CA 1
ATOM 1389 C C . ARG A 1 195 ? 18.359 -5.083 -6.729 1.00 91.88 195 ARG A C 1
ATOM 1391 O O . ARG A 1 195 ? 17.710 -4.268 -6.082 1.00 91.88 195 ARG A O 1
ATOM 1398 N N . GLU A 1 196 ? 17.823 -5.843 -7.676 1.00 92.50 196 GLU A N 1
ATOM 1399 C CA . GLU A 1 196 ? 16.435 -5.706 -8.140 1.00 92.50 196 GLU A CA 1
ATOM 1400 C C . GLU A 1 196 ? 15.491 -6.726 -7.490 1.00 92.50 196 GLU A C 1
ATOM 1402 O O . GLU A 1 196 ? 14.341 -6.843 -7.898 1.00 92.50 196 GLU A O 1
ATOM 1407 N N . ARG A 1 197 ? 15.973 -7.478 -6.483 1.00 94.81 197 ARG A N 1
ATOM 1408 C CA . ARG A 1 197 ? 15.190 -8.474 -5.726 1.00 94.81 197 ARG A CA 1
ATOM 1409 C C . ARG A 1 197 ? 14.455 -9.468 -6.634 1.00 94.81 197 ARG A C 1
ATOM 1411 O O . ARG A 1 197 ? 13.361 -9.918 -6.326 1.00 94.81 197 ARG A O 1
ATOM 1418 N N . ASN A 1 198 ? 15.082 -9.822 -7.750 1.00 94.19 198 ASN A N 1
ATOM 1419 C CA . ASN A 1 198 ? 14.515 -10.696 -8.771 1.00 94.19 198 ASN A CA 1
ATOM 1420 C C . ASN A 1 198 ? 15.183 -12.083 -8.803 1.00 94.19 198 ASN A C 1
ATOM 1422 O O . ASN A 1 198 ? 14.731 -12.970 -9.523 1.00 94.19 198 ASN A O 1
ATOM 1426 N N . LEU A 1 199 ? 16.275 -12.277 -8.053 1.00 95.19 199 LEU A N 1
ATOM 1427 C CA . LEU A 1 199 ? 17.087 -13.494 -8.117 1.00 95.19 199 LEU A CA 1
ATOM 1428 C C . LEU A 1 199 ? 16.672 -14.539 -7.073 1.00 95.19 199 LEU A C 1
ATOM 1430 O O . LEU A 1 199 ? 16.362 -14.195 -5.935 1.00 95.19 199 LEU A O 1
ATOM 1434 N N . GLY A 1 200 ? 16.741 -15.819 -7.435 1.00 94.94 200 GLY A N 1
ATOM 1435 C CA . GLY A 1 200 ? 16.657 -16.941 -6.500 1.00 94.94 200 GLY A CA 1
ATOM 1436 C C . GLY A 1 200 ? 17.983 -17.221 -5.789 1.00 94.94 200 GLY A C 1
ATOM 1437 O O . GLY A 1 200 ? 18.981 -16.513 -5.955 1.00 94.94 200 GLY A O 1
ATOM 1438 N N . ARG A 1 201 ? 18.015 -18.290 -4.982 1.00 95.38 201 ARG A N 1
ATOM 1439 C CA . ARG A 1 201 ? 19.231 -18.722 -4.261 1.00 95.38 201 ARG A CA 1
ATOM 1440 C C . ARG A 1 201 ? 20.355 -19.176 -5.199 1.00 95.38 201 ARG A C 1
ATOM 1442 O O . ARG A 1 201 ? 21.519 -19.065 -4.838 1.00 95.38 201 ARG A O 1
ATOM 1449 N N . ASP A 1 202 ? 20.003 -19.641 -6.391 1.00 94.38 202 ASP A N 1
ATOM 1450 C CA . ASP A 1 202 ? 20.913 -20.082 -7.455 1.00 94.38 202 ASP A CA 1
ATOM 1451 C C . ASP A 1 202 ? 21.544 -18.924 -8.262 1.00 94.38 202 ASP A C 1
ATOM 1453 O O . ASP A 1 202 ? 22.423 -19.152 -9.106 1.00 94.38 202 ASP A O 1
ATOM 1457 N N . GLY A 1 203 ? 21.115 -17.683 -7.995 1.00 93.56 203 GLY A N 1
ATOM 1458 C CA . GLY A 1 203 ? 21.531 -16.479 -8.712 1.00 93.56 203 GLY A CA 1
ATOM 1459 C C . GLY A 1 203 ? 20.834 -16.281 -10.062 1.00 93.56 203 GLY A C 1
ATOM 1460 O O . GLY A 1 203 ? 21.287 -15.451 -10.850 1.00 93.56 203 GLY A O 1
ATOM 1461 N N . LYS A 1 204 ? 19.764 -17.034 -10.355 1.00 94.94 204 LYS A N 1
ATOM 1462 C CA . LYS A 1 204 ? 18.967 -16.902 -11.586 1.00 94.94 204 LYS A CA 1
ATOM 1463 C C . LYS A 1 204 ? 17.706 -16.054 -11.346 1.00 94.94 204 LYS A C 1
ATOM 1465 O O . LYS A 1 204 ? 17.257 -15.973 -10.202 1.00 94.94 204 LYS A O 1
ATOM 1470 N N . PRO A 1 205 ? 17.114 -15.420 -12.372 1.00 93.62 205 PRO A N 1
ATOM 1471 C CA . PRO A 1 205 ? 15.902 -14.608 -12.213 1.00 93.62 205 PRO A CA 1
ATOM 1472 C C . PRO A 1 205 ? 14.632 -15.439 -11.951 1.00 93.62 205 PRO A C 1
ATOM 1474 O O . PRO A 1 205 ? 13.963 -15.844 -12.886 1.00 93.62 205 PRO A O 1
ATOM 1477 N N . HIS A 1 206 ? 14.263 -15.667 -10.690 1.00 93.50 206 HIS A N 1
ATOM 1478 C CA . HIS A 1 206 ? 13.034 -16.403 -10.329 1.00 93.50 206 HIS A CA 1
ATOM 1479 C C . HIS A 1 206 ? 11.817 -15.499 -10.111 1.00 93.50 206 HIS A C 1
ATOM 1481 O O . HIS A 1 206 ? 10.684 -15.973 -10.104 1.00 93.50 206 HIS A O 1
ATOM 1487 N N . PHE A 1 207 ? 12.038 -14.197 -9.923 1.00 93.81 207 PHE A N 1
ATOM 1488 C CA . PHE A 1 207 ? 10.990 -13.256 -9.541 1.00 93.81 207 PHE A CA 1
ATOM 1489 C C . PHE A 1 207 ? 10.921 -12.063 -10.495 1.00 93.81 207 PHE A C 1
ATOM 1491 O O . PHE A 1 207 ? 11.889 -11.705 -11.167 1.00 93.81 207 PHE A O 1
ATOM 1498 N N . THR A 1 208 ? 9.754 -11.425 -10.537 1.00 93.00 208 THR A N 1
ATOM 1499 C CA . THR A 1 208 ? 9.548 -10.171 -11.273 1.00 93.00 208 THR A CA 1
ATOM 1500 C C . THR A 1 208 ? 10.314 -9.034 -10.592 1.00 93.00 208 THR A C 1
ATOM 1502 O O . THR A 1 208 ? 10.296 -8.943 -9.369 1.00 93.00 208 THR A O 1
ATOM 1505 N N . SER A 1 209 ? 10.976 -8.156 -11.359 1.00 91.44 209 SER A N 1
ATOM 1506 C CA . SER A 1 209 ? 11.790 -7.069 -10.783 1.00 91.44 209 SER A CA 1
ATOM 1507 C C . SER A 1 209 ? 11.003 -5.815 -10.373 1.00 91.44 209 SER A C 1
ATOM 1509 O O . SER A 1 209 ? 11.539 -4.978 -9.655 1.00 91.44 209 SER A O 1
ATOM 1511 N N . TRP A 1 210 ? 9.745 -5.681 -10.809 1.00 94.75 210 TRP A N 1
ATOM 1512 C CA . TRP A 1 210 ? 8.824 -4.571 -10.494 1.00 94.75 210 TRP A CA 1
ATOM 1513 C C . TRP A 1 210 ? 9.365 -3.155 -10.774 1.00 94.75 210 TRP A C 1
ATOM 1515 O O . TRP A 1 210 ? 8.805 -2.157 -10.319 1.00 94.75 210 TRP A O 1
ATOM 1525 N N . ARG A 1 211 ? 10.435 -3.031 -11.560 1.00 95.25 211 ARG A N 1
ATOM 1526 C CA . ARG A 1 211 ? 11.172 -1.778 -11.772 1.00 95.25 211 ARG A CA 1
ATOM 1527 C C . ARG A 1 211 ? 10.366 -0.775 -12.571 1.00 95.25 211 ARG A C 1
ATOM 1529 O O . ARG A 1 211 ? 10.552 0.422 -12.396 1.00 95.25 211 ARG A O 1
ATOM 1536 N N . ALA A 1 212 ? 9.476 -1.244 -13.447 1.00 96.44 212 ALA A N 1
ATOM 1537 C CA . ALA A 1 212 ? 8.633 -0.353 -14.224 1.00 96.44 212 ALA A CA 1
ATOM 1538 C C . ALA A 1 212 ? 7.598 0.384 -13.362 1.00 96.44 212 ALA A C 1
ATOM 1540 O O . ALA A 1 212 ? 7.254 1.512 -13.702 1.00 96.44 212 ALA A O 1
ATOM 1541 N N . VAL A 1 213 ? 7.101 -0.226 -12.276 1.00 97.94 213 VAL A N 1
ATOM 1542 C CA . VAL A 1 213 ? 6.019 0.337 -11.442 1.00 97.94 213 VAL A CA 1
ATOM 1543 C C . VAL A 1 213 ? 6.532 1.082 -10.205 1.00 97.94 213 VAL A C 1
ATOM 1545 O O . VAL A 1 213 ? 5.892 2.028 -9.754 1.00 97.94 213 VAL A O 1
ATOM 1548 N N . MET A 1 214 ? 7.697 0.696 -9.672 1.00 98.12 214 MET A N 1
ATOM 1549 C CA . MET A 1 214 ? 8.255 1.267 -8.437 1.00 98.12 214 MET A CA 1
ATOM 1550 C C . MET A 1 214 ? 8.420 2.798 -8.441 1.00 98.12 214 MET A C 1
ATOM 1552 O O . MET A 1 214 ? 8.044 3.406 -7.438 1.00 98.12 214 MET A O 1
ATOM 1556 N N . PRO A 1 215 ? 8.894 3.460 -9.519 1.00 98.50 215 PRO A N 1
ATOM 1557 C CA . PRO A 1 215 ? 8.985 4.920 -9.526 1.00 98.50 215 PRO A CA 1
ATOM 1558 C C . PRO A 1 215 ? 7.613 5.603 -9.418 1.00 98.50 215 PRO A C 1
ATOM 1560 O O . PRO A 1 215 ? 7.489 6.629 -8.761 1.00 98.50 215 PRO A O 1
ATOM 1563 N N . GLY A 1 216 ? 6.562 5.026 -10.010 1.00 98.56 216 GLY A N 1
ATOM 1564 C CA . GLY A 1 216 ? 5.194 5.515 -9.839 1.00 98.56 216 GLY A CA 1
ATOM 1565 C C . GLY A 1 216 ? 4.688 5.349 -8.409 1.00 98.56 216 GLY A C 1
ATOM 1566 O O . GLY A 1 216 ? 4.071 6.263 -7.867 1.00 98.56 216 GLY A O 1
ATOM 1567 N N . LEU A 1 217 ? 4.982 4.205 -7.780 1.00 98.62 217 LEU A N 1
ATOM 1568 C CA . LEU A 1 217 ? 4.628 3.958 -6.379 1.00 98.62 217 LEU A CA 1
ATOM 1569 C C . LEU A 1 217 ? 5.333 4.942 -5.437 1.00 98.62 217 LEU A C 1
ATOM 1571 O O . LEU A 1 217 ? 4.733 5.353 -4.453 1.00 98.62 217 LEU A O 1
ATOM 1575 N N . ALA A 1 218 ? 6.567 5.353 -5.749 1.00 98.56 218 ALA A N 1
ATOM 1576 C CA . ALA A 1 218 ? 7.332 6.316 -4.950 1.00 98.56 218 ALA A CA 1
ATOM 1577 C C . ALA A 1 218 ? 6.687 7.709 -4.869 1.00 98.56 218 ALA A C 1
ATOM 1579 O O . ALA A 1 218 ? 6.970 8.459 -3.939 1.00 98.56 218 ALA A O 1
ATOM 1580 N N . LEU A 1 219 ? 5.808 8.041 -5.819 1.00 98.69 219 LEU A N 1
ATOM 1581 C CA . LEU A 1 219 ? 5.063 9.301 -5.849 1.00 98.69 219 LEU A CA 1
ATOM 1582 C C . LEU A 1 219 ? 3.718 9.223 -5.105 1.00 98.69 219 LEU A C 1
ATOM 1584 O O . LEU A 1 219 ? 3.062 10.250 -4.930 1.00 98.69 219 LEU A O 1
ATOM 1588 N N . ALA A 1 220 ? 3.278 8.025 -4.708 1.00 98.50 220 ALA A N 1
ATOM 1589 C CA . ALA A 1 220 ? 1.992 7.816 -4.054 1.00 98.50 220 ALA A CA 1
ATOM 1590 C C . ALA A 1 220 ? 1.980 8.349 -2.609 1.00 98.50 220 ALA A C 1
ATOM 1592 O O . ALA A 1 220 ? 2.992 8.345 -1.901 1.00 98.50 220 ALA A O 1
ATOM 1593 N N . GLY A 1 221 ? 0.795 8.763 -2.154 1.00 97.19 221 GLY A N 1
ATOM 1594 C CA . GLY A 1 221 ? 0.548 9.220 -0.784 1.00 97.19 221 GLY A CA 1
ATOM 1595 C C . GLY A 1 221 ? 0.635 8.106 0.253 1.00 97.19 221 GLY A C 1
ATOM 1596 O O . GLY A 1 221 ? 1.052 8.350 1.380 1.00 97.19 221 GLY A O 1
ATOM 1597 N N . GLY A 1 222 ? 0.312 6.870 -0.137 1.00 97.56 222 GLY A N 1
ATOM 1598 C CA . GLY A 1 222 ? 0.478 5.710 0.729 1.00 97.56 222 GLY A CA 1
ATOM 1599 C C . GLY A 1 222 ? 0.436 4.378 -0.007 1.00 97.56 222 GLY A C 1
ATOM 1600 O O . GLY A 1 222 ? -0.279 4.213 -0.995 1.00 97.56 222 GLY A O 1
ATOM 1601 N N . LEU A 1 223 ? 1.194 3.409 0.493 1.00 98.38 223 LEU A N 1
ATOM 1602 C CA . LEU A 1 223 ? 1.229 2.032 0.017 1.00 98.38 223 LEU A CA 1
ATOM 1603 C C . LEU A 1 223 ? 0.757 1.115 1.139 1.00 98.38 223 LEU A C 1
ATOM 1605 O O . LEU A 1 223 ? 1.393 1.051 2.185 1.00 98.38 223 LEU A O 1
ATOM 1609 N N . HIS A 1 224 ? -0.325 0.380 0.915 1.00 98.00 224 HIS A N 1
ATOM 1610 C CA . HIS A 1 224 ? -0.855 -0.567 1.890 1.00 98.00 224 HIS A CA 1
ATOM 1611 C C . HIS A 1 224 ? -0.499 -1.985 1.452 1.00 98.00 224 HIS A C 1
ATOM 1613 O O . HIS A 1 224 ? -0.971 -2.471 0.419 1.00 98.00 224 HIS A O 1
ATOM 1619 N N . LEU A 1 225 ? 0.376 -2.632 2.217 1.00 98.12 225 LEU A N 1
ATOM 1620 C CA . LEU A 1 225 ? 0.817 -4.001 1.971 1.00 98.12 225 LEU A CA 1
ATOM 1621 C C . LEU A 1 225 ? -0.249 -4.966 2.477 1.00 98.12 225 LEU A C 1
ATOM 1623 O O . LEU A 1 225 ? -0.529 -4.996 3.673 1.00 98.12 225 LEU A O 1
ATOM 1627 N N . GLN A 1 226 ? -0.844 -5.752 1.584 1.00 95.88 226 GLN A N 1
ATOM 1628 C CA . GLN A 1 226 ? -1.778 -6.807 1.971 1.00 95.88 226 GLN A CA 1
ATOM 1629 C C . GLN A 1 226 ? -1.035 -7.945 2.679 1.00 95.88 226 GLN A C 1
ATOM 1631 O O . GLN A 1 226 ? -0.417 -8.783 2.028 1.00 95.88 226 GLN A O 1
ATOM 1636 N N . MET A 1 227 ? -1.111 -7.990 4.011 1.00 96.75 227 MET A N 1
ATOM 1637 C CA . MET A 1 227 ? -0.362 -8.946 4.842 1.00 96.75 227 MET A CA 1
ATOM 1638 C C . MET A 1 227 ? -1.080 -10.299 4.992 1.00 96.75 227 MET A C 1
ATOM 1640 O O . MET A 1 227 ? -1.160 -10.883 6.073 1.00 96.75 227 MET A O 1
ATOM 1644 N N . TYR A 1 228 ? -1.632 -10.791 3.890 1.00 94.88 228 TYR A N 1
ATOM 1645 C CA . TYR A 1 228 ? -2.336 -12.065 3.748 1.00 94.88 228 TYR A CA 1
ATOM 1646 C C . TYR A 1 228 ? -2.149 -12.554 2.311 1.00 94.88 228 TYR A C 1
ATOM 1648 O O . TYR A 1 228 ? -1.864 -11.753 1.438 1.00 94.88 228 TYR A O 1
ATOM 1656 N N . HIS A 1 229 ? -2.320 -13.836 2.018 1.00 93.56 229 HIS A N 1
ATOM 1657 C CA . HIS A 1 229 ? -2.380 -14.342 0.644 1.00 93.56 229 HIS A CA 1
ATOM 1658 C C . HIS A 1 229 ? -3.836 -14.520 0.224 1.00 93.56 229 HIS A C 1
ATOM 1660 O O . HIS A 1 229 ? -4.673 -14.873 1.049 1.00 93.56 229 HIS A O 1
ATOM 1666 N N . GLY A 1 230 ? -4.143 -14.295 -1.055 1.00 82.94 230 GLY A N 1
ATOM 1667 C CA . GLY A 1 230 ? -5.471 -14.524 -1.626 1.00 82.94 230 GLY A CA 1
ATOM 1668 C C . GLY A 1 230 ? -5.414 -15.531 -2.772 1.00 82.94 230 GLY A C 1
ATOM 1669 O O . GLY A 1 230 ? -4.777 -15.263 -3.790 1.00 82.94 230 GLY A O 1
ATOM 1670 N N . TYR A 1 231 ? -6.087 -16.677 -2.635 1.00 67.88 231 TYR A N 1
ATOM 1671 C CA . TYR A 1 231 ? -6.235 -17.663 -3.712 1.00 67.88 231 TYR A CA 1
ATOM 1672 C C . TYR A 1 231 ? -7.652 -18.241 -3.721 1.00 67.88 231 TYR A C 1
ATOM 1674 O O . TYR A 1 231 ? -8.151 -18.697 -2.695 1.00 67.88 231 TYR A O 1
ATOM 1682 N N . GLY A 1 232 ? -8.320 -18.205 -4.879 1.00 61.28 232 GLY A N 1
ATOM 1683 C CA . GLY A 1 232 ? -9.650 -18.806 -5.049 1.00 61.28 232 GLY A CA 1
ATOM 1684 C C . GLY A 1 232 ? -10.740 -18.240 -4.128 1.00 61.28 232 GLY A C 1
ATOM 1685 O O . GLY A 1 232 ? -11.671 -18.955 -3.785 1.00 61.28 232 GLY A O 1
ATOM 1686 N N . GLY A 1 233 ? -10.613 -16.983 -3.685 1.00 71.25 233 GLY A N 1
ATOM 1687 C CA . GLY A 1 233 ? -11.552 -16.348 -2.748 1.00 71.25 233 GLY A CA 1
ATOM 1688 C C . GLY A 1 233 ? -11.274 -16.628 -1.265 1.00 71.25 233 GLY A C 1
ATOM 1689 O O . GLY A 1 233 ? -11.864 -15.966 -0.414 1.00 71.25 233 GLY A O 1
ATOM 1690 N N . SER A 1 234 ? -10.342 -17.533 -0.950 1.00 84.19 234 SER A N 1
ATOM 1691 C CA . SER A 1 234 ? -9.857 -17.756 0.413 1.00 84.19 234 SER A CA 1
ATOM 1692 C C . SER A 1 234 ? -8.662 -16.859 0.730 1.00 84.19 234 SER A C 1
ATOM 1694 O O . SER A 1 234 ? -7.874 -16.511 -0.158 1.00 84.19 234 SER A O 1
ATOM 1696 N N . ARG A 1 235 ? -8.537 -16.493 2.008 1.00 90.38 235 ARG A N 1
ATOM 1697 C CA . ARG A 1 235 ? -7.429 -15.704 2.546 1.00 90.38 235 ARG A CA 1
ATOM 1698 C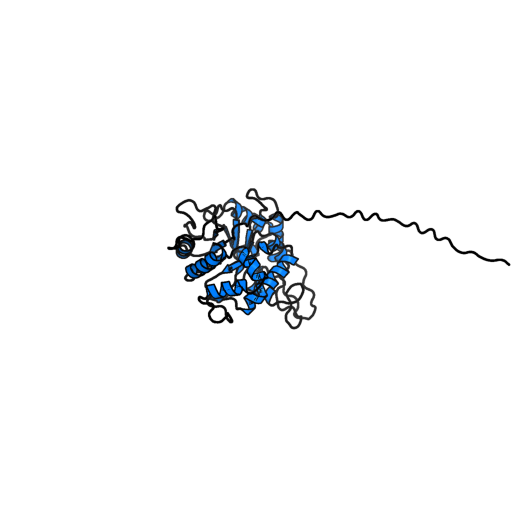 C . ARG A 1 235 ? -6.658 -16.533 3.555 1.00 90.38 235 ARG A C 1
ATOM 1700 O O . ARG A 1 235 ? -7.263 -17.145 4.429 1.00 90.38 235 ARG A O 1
ATOM 1707 N N . THR A 1 236 ? -5.338 -16.525 3.445 1.00 93.44 236 THR A N 1
ATOM 1708 C CA . THR A 1 236 ? -4.447 -17.187 4.402 1.00 93.44 236 THR A CA 1
ATOM 1709 C C . THR A 1 236 ? -3.450 -16.189 4.962 1.00 93.44 236 THR A C 1
ATOM 1711 O O . THR A 1 236 ? -2.986 -15.292 4.260 1.00 93.44 236 THR A O 1
ATOM 1714 N N . ALA A 1 237 ? -3.148 -16.296 6.249 1.00 94.56 237 ALA A N 1
ATOM 1715 C CA . ALA A 1 237 ? -2.240 -15.366 6.897 1.00 94.56 237 ALA A CA 1
ATOM 1716 C C . ALA A 1 237 ? -0.826 -15.452 6.312 1.00 94.56 237 ALA A C 1
ATOM 1718 O O . ALA A 1 237 ? -0.355 -16.525 5.923 1.00 94.56 237 ALA A O 1
ATOM 1719 N N . PHE A 1 238 ? -0.121 -14.319 6.309 1.00 96.44 238 PHE A N 1
ATOM 1720 C CA . PHE A 1 238 ? 1.330 -14.330 6.149 1.00 96.44 238 PHE A CA 1
ATOM 1721 C C . PHE A 1 238 ? 1.968 -15.196 7.228 1.00 96.44 238 PHE A C 1
ATOM 1723 O O . PHE A 1 238 ? 1.601 -15.124 8.399 1.00 96.44 238 PHE A O 1
ATOM 1730 N N . THR A 1 239 ? 2.963 -15.983 6.848 1.00 97.06 239 THR A N 1
ATOM 1731 C CA . THR A 1 239 ? 3.764 -16.766 7.791 1.00 97.06 239 THR A CA 1
ATOM 1732 C C . THR A 1 239 ? 4.668 -15.858 8.628 1.00 97.06 239 THR A C 1
ATOM 1734 O O . THR A 1 239 ? 5.037 -14.754 8.216 1.00 97.06 239 THR A O 1
ATOM 1737 N N . ALA A 1 240 ? 5.121 -16.334 9.789 1.00 97.25 240 ALA A N 1
ATOM 1738 C CA . ALA A 1 240 ? 6.083 -15.594 10.608 1.00 97.25 240 ALA A CA 1
ATOM 1739 C C . ALA A 1 240 ? 7.401 -15.292 9.867 1.00 97.25 240 ALA A C 1
ATOM 1741 O O . ALA A 1 240 ? 8.034 -14.264 10.106 1.00 97.25 240 ALA A O 1
ATOM 1742 N N . ALA A 1 241 ? 7.821 -16.168 8.948 1.00 97.12 241 ALA A N 1
ATOM 1743 C CA . ALA A 1 241 ? 9.001 -15.938 8.117 1.00 97.12 241 ALA A CA 1
ATOM 1744 C C . ALA A 1 241 ? 8.802 -14.768 7.137 1.00 97.12 241 ALA A C 1
ATOM 1746 O O . ALA A 1 241 ? 9.721 -13.971 6.928 1.00 97.12 241 ALA A O 1
ATOM 1747 N N . GLU A 1 242 ? 7.605 -14.633 6.566 1.00 97.81 242 GLU A N 1
ATOM 1748 C CA . GLU A 1 242 ? 7.256 -13.515 5.686 1.00 97.81 242 GLU A CA 1
ATOM 1749 C C . GLU A 1 242 ? 7.204 -12.202 6.462 1.00 97.81 242 GLU A C 1
ATOM 1751 O O . GLU A 1 242 ? 7.871 -11.248 6.067 1.00 97.81 242 GLU A O 1
ATOM 1756 N N . TRP A 1 243 ? 6.534 -12.172 7.618 1.00 97.50 243 TRP A N 1
ATOM 1757 C CA . TRP A 1 243 ? 6.511 -10.997 8.499 1.00 97.50 243 TRP A CA 1
ATOM 1758 C C . TRP A 1 243 ? 7.911 -10.494 8.876 1.00 97.50 243 TRP A C 1
ATOM 1760 O O . TRP A 1 243 ? 8.153 -9.289 8.912 1.00 97.50 243 TRP A O 1
ATOM 1770 N N . ARG A 1 244 ? 8.868 -11.402 9.100 1.00 96.44 244 ARG A N 1
ATOM 1771 C CA . ARG A 1 244 ? 10.247 -11.034 9.458 1.00 96.44 244 ARG A CA 1
ATOM 1772 C C . ARG A 1 244 ? 11.091 -10.532 8.287 1.00 96.44 244 ARG A C 1
ATOM 1774 O O . ARG A 1 244 ? 12.078 -9.839 8.515 1.00 96.44 244 ARG A O 1
ATOM 1781 N N . SER A 1 245 ? 10.762 -10.899 7.051 1.00 96.25 245 SER A N 1
ATOM 1782 C CA . SER A 1 245 ? 11.643 -10.665 5.895 1.00 96.25 245 SER A CA 1
ATOM 1783 C C . SER A 1 245 ? 11.079 -9.674 4.882 1.00 96.25 245 SER A C 1
ATOM 1785 O O . SER A 1 245 ? 11.812 -8.821 4.373 1.00 96.25 245 SER A O 1
ATOM 1787 N N . VAL A 1 246 ? 9.780 -9.752 4.601 1.00 98.25 246 VAL A N 1
ATOM 1788 C CA . VAL A 1 246 ? 9.118 -8.982 3.548 1.00 98.25 246 VAL A CA 1
ATOM 1789 C C . VAL A 1 246 ? 9.126 -7.473 3.827 1.00 98.25 246 VAL A C 1
ATOM 1791 O O . VAL A 1 246 ? 9.544 -6.740 2.928 1.00 98.25 246 VAL A O 1
ATOM 1794 N N . PRO A 1 247 ? 8.767 -6.967 5.027 1.00 98.44 247 PRO A N 1
ATOM 1795 C CA . PRO A 1 247 ? 8.677 -5.522 5.261 1.00 98.44 247 PRO A CA 1
ATOM 1796 C C . PRO A 1 247 ? 10.005 -4.783 5.042 1.00 98.44 247 PRO A C 1
ATOM 1798 O O . PRO A 1 247 ? 10.050 -3.752 4.369 1.00 98.44 247 PRO A O 1
ATOM 1801 N N . ALA A 1 248 ? 11.110 -5.337 5.552 1.00 98.12 248 ALA A N 1
ATOM 1802 C CA . ALA A 1 248 ? 12.443 -4.754 5.394 1.00 98.12 248 ALA A CA 1
ATOM 1803 C C . ALA A 1 248 ? 12.935 -4.822 3.939 1.00 98.12 248 ALA A C 1
ATOM 1805 O O . ALA A 1 248 ? 13.491 -3.858 3.413 1.00 98.12 248 ALA A O 1
ATOM 1806 N N . ALA A 1 249 ? 12.704 -5.948 3.259 1.00 98.06 249 ALA A N 1
ATOM 1807 C CA . ALA A 1 249 ? 13.069 -6.101 1.856 1.00 98.06 249 ALA A CA 1
ATOM 1808 C C . ALA A 1 249 ? 12.297 -5.135 0.949 1.00 98.06 249 ALA A C 1
ATOM 1810 O O . ALA A 1 249 ? 12.888 -4.516 0.059 1.00 98.06 249 ALA A O 1
ATOM 1811 N N . PHE A 1 250 ? 10.990 -5.005 1.187 1.00 98.38 250 PHE A N 1
ATOM 1812 C CA . PHE A 1 250 ? 10.120 -4.118 0.432 1.00 98.38 250 PHE A CA 1
ATOM 1813 C C . PHE A 1 250 ? 10.512 -2.657 0.637 1.00 98.38 250 PHE A C 1
ATOM 1815 O O . PHE A 1 250 ? 10.817 -1.981 -0.341 1.00 98.38 250 PHE A O 1
ATOM 1822 N N . THR A 1 251 ? 10.581 -2.182 1.884 1.00 98.25 251 THR A N 1
ATOM 1823 C CA . THR A 1 251 ? 10.939 -0.781 2.171 1.00 98.25 251 THR A CA 1
ATOM 1824 C C . THR A 1 251 ? 12.343 -0.441 1.682 1.00 98.25 251 THR A C 1
ATOM 1826 O O . THR A 1 251 ? 12.548 0.634 1.123 1.00 98.25 251 THR A O 1
ATOM 1829 N N . GLY A 1 252 ? 13.291 -1.379 1.780 1.00 98.06 252 GLY A N 1
ATOM 1830 C CA . GLY A 1 252 ? 14.635 -1.213 1.235 1.00 98.06 252 GLY A CA 1
ATOM 1831 C C . GLY A 1 252 ? 14.671 -1.088 -0.292 1.00 98.06 252 GLY A C 1
ATOM 1832 O O . GLY A 1 252 ? 15.462 -0.306 -0.815 1.00 98.06 252 GLY A O 1
ATOM 1833 N N . LEU A 1 253 ? 13.847 -1.840 -1.033 1.00 97.88 253 LEU A N 1
ATOM 1834 C CA . LEU A 1 253 ? 13.716 -1.673 -2.489 1.00 97.88 253 LEU A CA 1
ATOM 1835 C C . LEU A 1 253 ? 12.981 -0.374 -2.831 1.00 97.88 253 LEU A C 1
ATOM 1837 O O . LEU A 1 253 ? 13.452 0.380 -3.674 1.00 97.88 253 LEU A O 1
ATOM 1841 N N . TYR A 1 254 ? 11.872 -0.101 -2.150 1.00 98.31 254 TYR A N 1
ATOM 1842 C CA . TYR A 1 254 ? 11.046 1.085 -2.345 1.00 98.31 254 TYR A CA 1
ATOM 1843 C C . TYR A 1 254 ? 11.845 2.385 -2.166 1.00 98.31 254 TYR A C 1
ATOM 1845 O O . TYR A 1 254 ? 11.814 3.256 -3.035 1.00 98.31 254 TYR A O 1
ATOM 1853 N N . ALA A 1 255 ? 12.663 2.470 -1.112 1.00 98.25 255 ALA A N 1
ATOM 1854 C CA . ALA A 1 255 ? 13.533 3.617 -0.858 1.00 98.25 255 ALA A CA 1
ATOM 1855 C C . ALA A 1 255 ? 14.580 3.841 -1.963 1.00 98.25 255 ALA A C 1
ATOM 1857 O O . ALA A 1 255 ? 14.875 4.983 -2.308 1.00 98.25 255 ALA A O 1
ATOM 1858 N N . ARG A 1 256 ? 15.103 2.775 -2.591 1.00 97.56 256 ARG A N 1
ATOM 1859 C CA . ARG A 1 256 ? 16.038 2.909 -3.730 1.00 97.56 256 ARG A CA 1
ATOM 1860 C C . ARG A 1 256 ? 15.404 3.560 -4.957 1.00 97.56 256 ARG A C 1
ATOM 1862 O O . ARG A 1 256 ? 16.130 4.116 -5.775 1.00 97.56 256 ARG A O 1
ATOM 1869 N N . TYR A 1 257 ? 14.082 3.489 -5.085 1.00 97.44 257 TYR A N 1
ATOM 1870 C CA . TYR A 1 257 ? 13.319 4.153 -6.142 1.00 97.44 257 TYR A CA 1
ATOM 1871 C C . TYR A 1 257 ? 12.829 5.555 -5.739 1.00 97.44 257 TYR A C 1
ATOM 1873 O O . TYR A 1 257 ? 12.037 6.150 -6.463 1.00 97.44 257 TYR A O 1
ATOM 1881 N N . GLY A 1 258 ? 13.306 6.094 -4.610 1.00 97.56 258 GLY A N 1
ATOM 1882 C CA . GLY A 1 258 ? 12.918 7.409 -4.094 1.00 97.56 258 GLY A CA 1
ATOM 1883 C C . GLY A 1 258 ? 11.655 7.395 -3.230 1.00 97.56 258 GLY A C 1
ATOM 1884 O O . GLY A 1 258 ? 11.169 8.455 -2.851 1.00 97.56 258 GLY A O 1
ATOM 1885 N N . GLY A 1 259 ? 11.118 6.214 -2.915 1.00 97.94 259 GLY A N 1
ATOM 1886 C CA . GLY A 1 259 ? 9.952 6.076 -2.051 1.00 97.94 259 GLY A CA 1
ATOM 1887 C C . GLY A 1 259 ? 10.257 6.411 -0.592 1.00 97.94 259 GLY A C 1
ATOM 1888 O O . GLY A 1 259 ? 11.333 6.100 -0.087 1.00 97.94 259 GLY A O 1
ATOM 1889 N N . ASN A 1 260 ? 9.292 7.004 0.111 1.00 97.38 260 ASN A N 1
ATOM 1890 C CA . ASN A 1 260 ? 9.396 7.283 1.544 1.00 97.38 260 ASN A CA 1
ATOM 1891 C C . ASN A 1 260 ? 8.768 6.142 2.371 1.00 97.38 260 ASN A C 1
ATOM 1893 O O . ASN A 1 260 ? 7.543 6.008 2.347 1.00 97.38 260 ASN A O 1
ATOM 1897 N N . PRO A 1 261 ? 9.539 5.346 3.143 1.00 97.19 261 PRO A N 1
ATOM 1898 C CA . PRO A 1 261 ? 8.991 4.265 3.967 1.00 97.19 261 PRO A CA 1
ATOM 1899 C C . PRO A 1 261 ? 7.935 4.700 4.996 1.00 97.19 261 PRO A C 1
ATOM 1901 O O . PRO A 1 261 ? 7.150 3.861 5.425 1.00 97.19 261 PRO A O 1
ATOM 1904 N N . ALA A 1 262 ? 7.874 5.987 5.360 1.00 96.81 262 ALA A N 1
ATOM 1905 C CA . ALA A 1 262 ? 6.820 6.529 6.226 1.00 96.81 262 ALA A CA 1
ATOM 1906 C C . ALA A 1 262 ? 5.422 6.542 5.567 1.00 96.81 262 ALA A C 1
ATOM 1908 O O . ALA A 1 262 ? 4.426 6.751 6.245 1.00 96.81 262 ALA A O 1
ATOM 1909 N N . ASN A 1 263 ? 5.346 6.305 4.255 1.00 97.00 263 ASN A N 1
ATOM 1910 C CA . ASN A 1 263 ? 4.090 6.180 3.512 1.00 97.00 263 ASN A CA 1
ATOM 1911 C C . ASN A 1 263 ? 3.668 4.707 3.353 1.00 97.00 263 ASN A C 1
ATOM 1913 O O . ASN A 1 263 ? 2.776 4.402 2.566 1.00 97.00 263 ASN A O 1
ATOM 1917 N N . VAL A 1 264 ? 4.361 3.762 3.992 1.00 98.50 264 VAL A N 1
ATOM 1918 C CA . VAL A 1 264 ? 4.041 2.333 3.897 1.00 98.50 264 VAL A CA 1
ATOM 1919 C C . VAL A 1 264 ? 3.228 1.927 5.119 1.00 98.50 264 VAL A C 1
ATOM 1921 O O . VAL A 1 264 ? 3.618 2.228 6.243 1.00 98.50 264 VAL A O 1
ATOM 1924 N N . HIS A 1 265 ? 2.133 1.212 4.882 1.00 98.38 265 HIS A N 1
ATOM 1925 C CA . HIS A 1 265 ? 1.164 0.760 5.875 1.00 98.38 265 HIS A CA 1
ATOM 1926 C C . HIS A 1 265 ? 0.958 -0.750 5.744 1.00 98.38 265 HIS A C 1
ATOM 1928 O O . HIS A 1 265 ? 1.054 -1.311 4.648 1.00 98.38 265 HIS A O 1
ATOM 1934 N N . PHE A 1 266 ? 0.630 -1.414 6.847 1.00 98.31 266 PHE A N 1
ATOM 1935 C CA . PHE A 1 266 ? 0.127 -2.785 6.800 1.00 98.31 266 PHE A CA 1
ATOM 1936 C C . PHE A 1 266 ? -1.383 -2.783 6.593 1.00 98.31 266 PHE A C 1
ATOM 1938 O O . PHE A 1 266 ? -2.086 -2.006 7.227 1.00 98.31 266 PHE A O 1
ATOM 1945 N N . LEU A 1 267 ? -1.882 -3.679 5.744 1.00 96.56 267 LEU A N 1
ATOM 1946 C CA . LEU A 1 267 ? -3.305 -3.949 5.580 1.00 96.56 267 LEU A CA 1
ATOM 1947 C C . LEU A 1 267 ? -3.608 -5.340 6.141 1.00 96.56 267 LEU A C 1
ATOM 1949 O O . LEU A 1 267 ? -3.206 -6.356 5.566 1.00 96.56 267 LEU A O 1
ATOM 1953 N N . PHE A 1 268 ? -4.295 -5.368 7.280 1.00 96.94 268 PHE A N 1
ATOM 1954 C CA . PHE A 1 268 ? -4.695 -6.594 7.968 1.00 96.94 268 PHE A CA 1
ATOM 1955 C C . PHE A 1 268 ? -5.998 -7.145 7.395 1.00 96.94 268 PHE A C 1
ATOM 1957 O O . PHE A 1 268 ? -6.807 -6.411 6.831 1.00 96.94 268 PHE A O 1
ATOM 1964 N N . SER A 1 269 ? -6.212 -8.449 7.542 1.00 94.62 269 SER A N 1
ATOM 1965 C CA . SER A 1 269 ? -7.412 -9.124 7.060 1.00 94.62 269 SER A CA 1
ATOM 1966 C C . SER A 1 269 ? -7.712 -10.356 7.898 1.00 94.62 269 SER A C 1
ATOM 1968 O O . SER A 1 269 ? -6.791 -10.926 8.480 1.00 94.62 269 SER A O 1
ATOM 1970 N N . GLN A 1 270 ? -8.972 -10.798 7.902 1.00 93.62 270 GLN A N 1
ATOM 1971 C CA . GLN A 1 270 ? -9.350 -12.080 8.489 1.00 93.62 270 GLN A CA 1
ATOM 1972 C C . GLN A 1 270 ? -8.766 -13.214 7.641 1.00 93.62 270 GLN A C 1
ATOM 1974 O O . GLN A 1 270 ? -9.299 -13.553 6.579 1.00 93.62 270 GLN A O 1
ATOM 1979 N N . ALA A 1 271 ? -7.639 -13.759 8.094 1.00 92.38 271 ALA A N 1
ATOM 1980 C CA . ALA A 1 271 ? -6.836 -14.723 7.342 1.00 92.38 271 ALA A CA 1
ATOM 1981 C C . ALA A 1 271 ? -6.356 -15.918 8.193 1.00 92.38 271 ALA A C 1
ATOM 1983 O O . ALA A 1 271 ? -5.592 -16.757 7.708 1.00 92.38 271 ALA A O 1
ATOM 1984 N N . GLY A 1 272 ? -6.813 -16.015 9.448 1.00 91.69 272 GLY A N 1
ATOM 1985 C CA . GLY A 1 272 ? -6.403 -17.054 10.391 1.00 91.69 272 GLY A CA 1
ATOM 1986 C C . GLY A 1 272 ? -5.039 -16.789 11.034 1.00 91.69 272 GLY A C 1
ATOM 1987 O O . GLY A 1 272 ? -4.442 -15.727 10.870 1.00 91.69 272 GLY A O 1
ATOM 1988 N N . ALA A 1 273 ? -4.559 -17.741 11.836 1.00 93.06 273 ALA A N 1
ATOM 1989 C CA . ALA A 1 273 ? -3.315 -17.574 12.582 1.00 93.06 273 ALA A CA 1
ATOM 1990 C C . ALA A 1 273 ? -2.081 -17.731 11.664 1.00 93.06 273 ALA A C 1
ATOM 1992 O O . ALA A 1 273 ? -2.004 -18.708 10.913 1.00 93.06 273 ALA A O 1
ATOM 1993 N N . PRO A 1 274 ? -1.082 -16.828 11.742 1.00 95.88 274 PRO A N 1
ATOM 1994 C CA . PRO A 1 274 ? 0.185 -16.970 11.029 1.00 95.88 274 PRO A CA 1
ATOM 1995 C C . PRO A 1 274 ? 0.899 -18.288 11.348 1.00 95.88 274 PRO A C 1
ATOM 1997 O O . PRO A 1 274 ? 1.209 -18.584 12.505 1.00 95.88 274 PRO A O 1
ATOM 2000 N N . ALA A 1 275 ? 1.248 -19.062 10.320 1.00 96.25 275 ALA A N 1
ATOM 2001 C CA . ALA A 1 275 ? 2.076 -20.249 10.517 1.00 96.25 275 ALA A CA 1
ATOM 2002 C C . ALA A 1 275 ? 3.458 -19.856 11.074 1.00 96.25 275 ALA A C 1
ATOM 2004 O O . ALA A 1 275 ? 4.120 -18.945 10.561 1.00 96.25 275 ALA A O 1
ATOM 2005 N N . GLY A 1 276 ? 3.898 -20.552 12.127 1.00 95.50 276 GLY A N 1
ATOM 2006 C CA . GLY A 1 276 ? 5.153 -20.260 12.827 1.00 95.50 276 GLY A CA 1
ATOM 2007 C C . GLY A 1 276 ? 5.100 -19.040 13.756 1.00 95.50 276 GLY A C 1
ATOM 2008 O O . GLY A 1 276 ? 6.160 -18.534 14.140 1.00 95.50 276 GLY A O 1
ATOM 2009 N N . ALA A 1 277 ? 3.903 -18.543 14.092 1.00 92.88 277 ALA A N 1
ATOM 2010 C CA . ALA A 1 277 ? 3.737 -17.534 15.134 1.00 92.88 277 ALA A CA 1
ATOM 2011 C C . ALA A 1 277 ? 4.288 -18.026 16.490 1.00 92.88 277 ALA A C 1
ATOM 2013 O O . ALA A 1 277 ? 4.309 -19.236 16.740 1.00 92.88 277 ALA A O 1
ATOM 2014 N N . PRO A 1 278 ? 4.732 -17.113 17.375 1.00 88.06 278 PRO A N 1
ATOM 2015 C CA . PRO A 1 278 ? 5.119 -17.473 18.735 1.00 88.06 278 PRO A CA 1
ATOM 2016 C C . PRO A 1 278 ? 3.996 -18.223 19.460 1.00 88.06 278 PRO A C 1
ATOM 2018 O O . PRO A 1 278 ? 2.825 -17.869 19.332 1.00 88.06 278 PRO A O 1
ATOM 2021 N N . ALA A 1 279 ? 4.349 -19.237 20.250 1.00 87.69 279 ALA A N 1
ATOM 2022 C CA . ALA A 1 279 ? 3.373 -19.923 21.089 1.00 87.69 279 ALA A CA 1
ATOM 2023 C C . ALA A 1 279 ? 2.708 -18.926 22.056 1.00 87.69 279 ALA A C 1
ATOM 2025 O O . ALA A 1 279 ? 3.383 -18.078 22.637 1.00 87.69 279 ALA A O 1
ATOM 2026 N N . GLY A 1 280 ? 1.386 -19.027 22.221 1.00 85.50 280 GLY A N 1
ATOM 2027 C CA . GLY A 1 280 ? 0.639 -18.197 23.170 1.00 85.50 280 GLY A CA 1
ATOM 2028 C C . GLY A 1 280 ? 0.370 -16.752 22.731 1.00 85.50 280 GLY A C 1
ATOM 2029 O O . GLY A 1 280 ? -0.053 -15.956 23.560 1.00 85.50 280 GLY A O 1
ATOM 2030 N N . CYS A 1 281 ? 0.553 -16.393 21.453 1.00 86.06 281 CYS A N 1
ATOM 2031 C CA . CYS A 1 281 ? 0.261 -15.037 20.952 1.00 86.06 281 CYS A CA 1
ATOM 2032 C C . CYS A 1 281 ? -1.237 -14.653 20.921 1.00 86.06 281 CYS A C 1
ATOM 2034 O O . CYS A 1 281 ? -1.571 -13.531 20.544 1.00 86.06 281 CYS A O 1
ATOM 2036 N N . GLY A 1 282 ? -2.132 -15.553 21.345 1.00 89.56 282 GLY A N 1
ATOM 2037 C CA . GLY A 1 282 ? -3.559 -15.285 21.509 1.00 89.56 282 GLY A CA 1
ATOM 2038 C C . GLY A 1 282 ? -4.357 -15.426 20.214 1.00 89.56 282 GLY A C 1
ATOM 2039 O O . GLY A 1 282 ? -4.163 -16.375 19.454 1.00 89.56 282 GLY A O 1
ATOM 2040 N N . ALA A 1 283 ? -5.293 -14.500 19.997 1.00 93.69 283 ALA A N 1
ATOM 2041 C CA . ALA A 1 283 ? -6.142 -14.480 18.811 1.00 93.69 283 ALA A CA 1
ATOM 2042 C C . ALA A 1 283 ? -5.310 -14.331 17.516 1.00 93.69 283 ALA A C 1
ATOM 2044 O O . ALA A 1 283 ? -4.259 -13.680 17.532 1.00 93.69 283 ALA A O 1
ATOM 2045 N N . PRO A 1 284 ? -5.780 -14.865 16.371 1.00 94.75 284 PRO A N 1
ATOM 2046 C CA . PRO A 1 284 ? -5.080 -14.783 15.085 1.00 94.75 284 PRO A CA 1
ATOM 2047 C C . PRO A 1 284 ? -4.546 -13.393 14.712 1.00 94.75 284 PRO A C 1
ATOM 2049 O O . PRO A 1 284 ? -3.390 -13.244 14.295 1.00 94.75 284 PRO A O 1
ATOM 2052 N N . VAL A 1 285 ? -5.361 -12.356 14.909 1.00 95.00 285 VAL A N 1
ATOM 2053 C CA . VAL A 1 285 ? -4.964 -10.982 14.601 1.00 95.00 285 VAL A CA 1
ATOM 2054 C C . VAL A 1 285 ? -3.897 -10.474 15.573 1.00 95.00 285 VAL A C 1
ATOM 2056 O O . VAL A 1 285 ? -2.920 -9.879 15.124 1.00 95.00 285 VAL A O 1
ATOM 2059 N N . ALA A 1 286 ? -3.982 -10.793 16.869 1.00 94.62 286 ALA A N 1
ATOM 2060 C CA . ALA A 1 286 ? -2.969 -10.426 17.865 1.00 94.62 286 ALA A CA 1
ATOM 2061 C C . ALA A 1 286 ? -1.600 -11.062 17.561 1.00 94.62 286 ALA A C 1
ATOM 2063 O O . ALA A 1 286 ? -0.556 -10.410 17.681 1.00 94.62 286 ALA A O 1
ATOM 2064 N N . CYS A 1 287 ? -1.592 -12.296 17.049 1.00 96.38 287 CYS A N 1
ATOM 2065 C CA . CYS A 1 287 ? -0.383 -12.929 16.524 1.00 96.38 287 CYS A CA 1
ATOM 2066 C C . CYS A 1 287 ? 0.206 -12.155 15.335 1.00 96.38 287 CYS A C 1
ATOM 2068 O O . CYS A 1 287 ? 1.423 -11.977 15.253 1.00 96.38 287 CYS A O 1
ATOM 2070 N N . SER A 1 288 ? -0.642 -11.655 14.434 1.00 96.88 288 SER A N 1
ATOM 2071 C CA . SER A 1 288 ? -0.209 -10.834 13.298 1.00 96.88 288 SER A CA 1
ATOM 2072 C C . SER A 1 288 ? 0.361 -9.485 13.748 1.00 96.88 288 SER A C 1
ATOM 2074 O O . SER A 1 288 ? 1.404 -9.080 13.246 1.00 96.88 288 SER A O 1
ATOM 2076 N N . TRP A 1 289 ? -0.245 -8.821 14.737 1.00 96.75 289 TRP A N 1
ATOM 2077 C CA . TRP A 1 289 ? 0.295 -7.597 15.349 1.00 96.75 289 TRP A CA 1
ATOM 2078 C C . TRP A 1 289 ? 1.657 -7.832 16.011 1.00 96.75 289 TRP A C 1
ATOM 2080 O O . TRP A 1 289 ? 2.611 -7.099 15.755 1.00 96.75 289 TRP A O 1
ATOM 2090 N N . THR A 1 290 ? 1.783 -8.912 16.785 1.00 96.25 290 THR A N 1
ATOM 2091 C CA . THR A 1 290 ? 3.058 -9.316 17.402 1.00 96.25 290 THR A CA 1
ATOM 2092 C C . THR A 1 290 ? 4.155 -9.512 16.351 1.00 96.25 290 THR A C 1
ATOM 2094 O O . THR A 1 290 ? 5.297 -9.086 16.531 1.00 96.25 290 THR A O 1
ATOM 2097 N N . LEU A 1 291 ? 3.819 -10.147 15.225 1.00 97.50 291 LEU A N 1
ATOM 2098 C CA . LEU A 1 291 ? 4.752 -10.361 14.119 1.00 97.50 291 LEU A CA 1
ATOM 2099 C C . LEU A 1 291 ? 5.051 -9.076 13.334 1.00 97.50 291 LEU A C 1
ATOM 2101 O O . LEU A 1 291 ? 6.196 -8.872 12.929 1.00 97.50 291 LEU A O 1
ATOM 2105 N N . ALA A 1 292 ? 4.076 -8.181 13.172 1.00 97.12 292 ALA A N 1
ATOM 2106 C CA . ALA A 1 292 ? 4.282 -6.857 12.588 1.00 97.12 292 ALA A CA 1
ATOM 2107 C C . ALA A 1 292 ? 5.339 -6.061 13.366 1.00 97.12 292 ALA A C 1
ATOM 2109 O O . ALA A 1 292 ? 6.156 -5.362 12.774 1.00 97.12 292 ALA A O 1
ATOM 2110 N N . GLU A 1 293 ? 5.396 -6.232 14.684 1.00 96.38 293 GLU A N 1
ATOM 2111 C CA . GLU A 1 293 ? 6.368 -5.569 15.554 1.00 96.38 293 GLU A CA 1
ATOM 2112 C C . GLU A 1 293 ? 7.676 -6.341 15.730 1.00 96.38 293 GLU A C 1
ATOM 2114 O O . GLU A 1 293 ? 8.603 -5.849 16.377 1.00 96.38 293 GLU A O 1
ATOM 2119 N N . SER A 1 294 ? 7.815 -7.537 15.154 1.00 96.06 294 SER A N 1
ATOM 2120 C CA . SER A 1 294 ? 8.975 -8.387 15.440 1.00 96.06 294 SER A CA 1
ATOM 2121 C C . SER A 1 294 ? 10.277 -7.902 14.789 1.00 96.06 294 SER A C 1
ATOM 2123 O O . SER A 1 294 ? 11.322 -8.517 14.978 1.00 96.06 294 SER A O 1
ATOM 2125 N N . THR A 1 295 ? 10.236 -6.836 13.981 1.00 97.69 295 THR A N 1
ATOM 2126 C CA . THR A 1 295 ? 11.414 -6.255 13.314 1.00 97.69 295 THR A CA 1
ATOM 2127 C C . THR A 1 295 ? 11.389 -4.724 13.357 1.00 97.69 295 THR A C 1
ATOM 2129 O O . THR A 1 295 ? 10.305 -4.145 13.413 1.00 97.69 295 THR A O 1
ATOM 2132 N N . PRO A 1 296 ? 12.546 -4.034 13.260 1.00 98.19 296 PRO A N 1
ATOM 2133 C CA . PRO A 1 296 ? 12.578 -2.570 13.196 1.00 98.19 296 PRO A CA 1
ATOM 2134 C C . PRO A 1 296 ? 11.768 -1.988 12.028 1.00 98.19 296 PRO A C 1
ATOM 2136 O O . PRO A 1 296 ? 11.019 -1.035 12.216 1.00 98.19 296 PRO A O 1
ATOM 2139 N N . ALA A 1 297 ? 11.871 -2.589 10.836 1.00 97.94 297 ALA A N 1
ATOM 2140 C CA . ALA A 1 297 ? 11.108 -2.151 9.666 1.00 97.94 297 ALA A CA 1
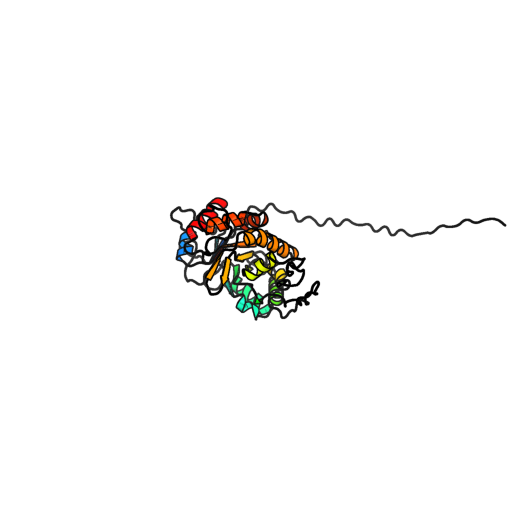ATOM 2141 C C . ALA A 1 297 ? 9.599 -2.340 9.867 1.00 97.94 297 ALA A C 1
ATOM 2143 O O . ALA A 1 297 ? 8.816 -1.468 9.504 1.00 97.94 297 ALA A O 1
ATOM 2144 N N . GLY A 1 298 ? 9.199 -3.463 10.469 1.00 98.19 298 GLY A N 1
ATOM 2145 C CA . GLY A 1 298 ? 7.802 -3.731 10.774 1.00 98.19 298 GLY A CA 1
ATOM 2146 C C . GLY A 1 298 ? 7.225 -2.760 11.805 1.00 98.19 298 GLY A C 1
ATOM 2147 O O . GLY A 1 298 ? 6.186 -2.162 11.543 1.00 98.19 298 GLY A O 1
ATOM 2148 N N . LYS A 1 299 ? 7.942 -2.491 12.906 1.00 97.94 299 LYS A N 1
ATOM 2149 C CA . LYS A 1 299 ? 7.548 -1.462 13.888 1.00 97.94 299 LYS A CA 1
ATOM 2150 C C . LYS A 1 299 ? 7.376 -0.087 13.243 1.00 97.94 299 LYS A C 1
ATOM 2152 O O . LYS A 1 299 ? 6.396 0.594 13.519 1.00 97.94 299 LYS A O 1
ATOM 2157 N N . ALA A 1 300 ? 8.306 0.305 12.369 1.00 97.56 300 ALA A N 1
ATOM 2158 C CA . ALA A 1 300 ? 8.240 1.587 11.673 1.00 97.56 300 ALA A CA 1
ATOM 2159 C C . ALA A 1 300 ? 7.026 1.684 10.735 1.00 97.56 300 ALA A C 1
ATOM 2161 O O . ALA A 1 300 ? 6.353 2.708 10.726 1.00 97.56 300 ALA A O 1
ATOM 2162 N N . ILE A 1 301 ? 6.719 0.622 9.980 1.00 98.25 301 ILE A N 1
ATOM 2163 C CA . ILE A 1 301 ? 5.516 0.572 9.134 1.00 98.25 301 ILE A CA 1
ATOM 2164 C C . ILE A 1 301 ? 4.251 0.629 9.989 1.00 98.25 301 ILE A C 1
ATOM 2166 O O . ILE A 1 301 ? 3.331 1.378 9.676 1.00 98.25 301 ILE A O 1
ATOM 2170 N N . LEU A 1 302 ? 4.202 -0.144 11.076 1.00 97.44 302 LEU A N 1
ATOM 2171 C CA . LEU A 1 302 ? 3.037 -0.186 11.949 1.00 97.44 302 LEU A CA 1
ATOM 2172 C C . LEU A 1 302 ? 2.749 1.186 12.570 1.00 97.44 302 LEU A C 1
ATOM 2174 O O . LEU A 1 302 ? 1.595 1.597 12.612 1.00 97.44 302 LEU A O 1
ATOM 2178 N N . ALA A 1 303 ? 3.793 1.917 12.969 1.00 96.31 303 ALA A N 1
ATOM 2179 C CA . ALA A 1 303 ? 3.683 3.267 13.518 1.00 96.31 303 ALA A CA 1
ATOM 2180 C C . ALA A 1 303 ? 3.080 4.294 12.538 1.00 96.31 303 ALA A C 1
ATOM 2182 O O . ALA A 1 303 ? 2.540 5.302 12.987 1.00 96.31 303 ALA A O 1
ATOM 2183 N N . ASN A 1 304 ? 3.115 4.043 11.221 1.00 95.75 304 ASN A N 1
ATOM 2184 C CA . ASN A 1 304 ? 2.451 4.902 10.229 1.00 95.75 304 ASN A CA 1
ATOM 2185 C C . ASN A 1 304 ? 0.917 4.732 10.226 1.00 95.75 304 ASN A C 1
ATOM 2187 O O . ASN A 1 304 ? 0.214 5.516 9.586 1.00 95.75 304 ASN A O 1
ATOM 2191 N N . GLY A 1 305 ? 0.398 3.718 10.923 1.00 94.56 305 GLY A N 1
ATOM 2192 C CA . GLY A 1 305 ? -1.016 3.361 10.986 1.00 94.56 305 GLY A CA 1
ATOM 2193 C C . GLY A 1 305 ? -1.344 2.124 10.139 1.00 94.56 305 GLY A C 1
ATOM 2194 O O . GLY A 1 305 ? -1.001 2.089 8.952 1.00 94.56 305 GLY A O 1
ATOM 2195 N N . PRO A 1 306 ? -1.970 1.086 10.723 1.00 95.94 306 PRO A N 1
ATOM 2196 C CA . PRO A 1 306 ? -2.435 -0.082 9.989 1.00 95.94 306 PRO A CA 1
ATOM 2197 C C . PRO A 1 306 ? -3.850 0.119 9.446 1.00 95.94 306 PRO A C 1
ATOM 2199 O O . PRO A 1 306 ? -4.730 0.608 10.141 1.00 95.94 306 PRO A O 1
ATOM 2202 N N . GLY A 1 307 ? -4.095 -0.333 8.221 1.00 95.44 307 GLY A N 1
ATOM 2203 C CA . GLY A 1 307 ? -5.438 -0.465 7.668 1.00 95.44 307 GLY A CA 1
ATOM 2204 C C . GLY A 1 307 ? -6.041 -1.854 7.893 1.00 95.44 307 GLY A C 1
ATOM 2205 O O . GLY A 1 307 ? -5.363 -2.807 8.295 1.00 95.44 307 GLY A O 1
ATOM 2206 N N . VAL A 1 308 ? -7.316 -1.983 7.532 1.00 94.00 308 VAL A N 1
ATOM 2207 C CA . VAL A 1 308 ? -8.069 -3.239 7.525 1.00 94.00 308 VAL A CA 1
ATOM 2208 C C . VAL A 1 308 ? -8.753 -3.476 6.185 1.00 94.00 308 VAL A C 1
ATOM 2210 O O . VAL A 1 308 ? -9.280 -2.565 5.548 1.00 94.00 308 VAL A O 1
ATOM 2213 N N . TYR A 1 309 ? -8.768 -4.738 5.776 1.00 92.25 309 TYR A N 1
ATOM 2214 C CA . TYR A 1 309 ? -9.475 -5.239 4.612 1.00 92.25 309 TYR A CA 1
ATOM 2215 C C . TYR A 1 309 ? -10.252 -6.487 5.009 1.00 92.25 309 TYR A C 1
ATOM 2217 O O . TYR A 1 309 ? -9.645 -7.524 5.281 1.00 92.25 309 TYR A O 1
ATOM 2225 N N . ARG A 1 310 ? -11.584 -6.426 5.003 1.00 90.69 310 ARG A N 1
ATOM 2226 C CA . ARG A 1 310 ? -12.469 -7.561 5.292 1.00 90.69 310 ARG A CA 1
ATOM 2227 C C . ARG A 1 310 ? -12.049 -8.294 6.583 1.00 90.69 310 ARG A C 1
ATOM 2229 O O . ARG A 1 310 ? -11.878 -9.513 6.583 1.00 90.69 310 ARG A O 1
ATOM 2236 N N . ILE A 1 311 ? -11.763 -7.549 7.645 1.00 92.94 311 ILE A N 1
ATOM 2237 C CA . ILE A 1 311 ? -11.380 -8.058 8.965 1.00 92.94 311 ILE A CA 1
ATOM 2238 C C . ILE A 1 311 ? -12.526 -8.802 9.668 1.00 92.94 311 ILE A C 1
ATOM 2240 O O . ILE A 1 311 ? -12.255 -9.630 10.533 1.00 92.94 311 ILE A O 1
ATOM 2244 N N . GLY A 1 312 ? -13.781 -8.577 9.263 1.00 92.00 312 GLY A N 1
ATOM 2245 C CA . GLY A 1 312 ? -14.903 -9.447 9.619 1.00 92.00 312 GLY A CA 1
ATOM 2246 C C . GLY A 1 312 ? -15.041 -9.673 11.126 1.00 92.00 312 GLY A C 1
ATOM 2247 O O . GLY A 1 312 ? -15.047 -8.733 11.921 1.00 92.00 312 GLY A O 1
ATOM 2248 N N . SER A 1 313 ? -15.110 -10.940 11.537 1.00 93.31 313 SER A N 1
ATOM 2249 C CA . SER A 1 313 ? -15.286 -11.316 12.946 1.00 93.31 313 SER A CA 1
ATOM 2250 C C . SER A 1 313 ? -14.091 -10.969 13.844 1.00 93.31 313 SER A C 1
ATOM 2252 O O . SER A 1 313 ? -14.230 -10.997 15.062 1.00 93.31 313 SER A O 1
ATOM 2254 N N . GLU A 1 314 ? -12.927 -10.638 13.276 1.00 94.81 314 GLU A N 1
ATOM 2255 C CA . GLU A 1 314 ? -11.721 -10.252 14.028 1.00 94.81 314 GLU A CA 1
ATOM 2256 C C . GLU A 1 314 ? -11.676 -8.744 14.355 1.00 94.81 314 GLU A C 1
ATOM 2258 O O . GLU A 1 314 ? -10.708 -8.269 14.948 1.00 94.81 314 GLU A O 1
ATOM 2263 N N . ALA A 1 315 ? -12.711 -7.974 13.999 1.00 94.50 315 ALA A N 1
ATOM 2264 C CA . ALA A 1 315 ? -12.762 -6.520 14.181 1.00 94.50 315 ALA A CA 1
ATOM 2265 C C . ALA A 1 315 ? -12.482 -6.057 15.622 1.00 94.50 315 ALA A C 1
ATOM 2267 O O . ALA A 1 315 ? -11.693 -5.134 15.830 1.00 94.50 315 ALA A O 1
ATOM 2268 N N . ARG A 1 316 ? -13.085 -6.715 16.621 1.00 95.00 316 ARG A N 1
ATOM 2269 C CA . ARG A 1 316 ? -12.899 -6.367 18.043 1.00 95.00 316 ARG A CA 1
ATOM 2270 C C . ARG A 1 316 ? -11.469 -6.591 18.509 1.00 95.00 316 ARG A C 1
ATOM 2272 O O . ARG A 1 316 ? -10.888 -5.711 19.139 1.00 95.00 316 ARG A O 1
ATOM 2279 N N . ASP A 1 317 ? -10.901 -7.744 18.170 1.00 95.62 317 ASP A N 1
ATOM 2280 C CA . ASP A 1 317 ? -9.527 -8.082 18.533 1.00 95.62 317 ASP A CA 1
ATOM 2281 C C . ASP A 1 317 ? -8.539 -7.146 17.828 1.00 95.62 317 ASP A C 1
ATOM 2283 O O . ASP A 1 317 ? -7.587 -6.665 18.440 1.00 95.62 317 ASP A O 1
ATOM 2287 N N . TRP A 1 318 ? -8.798 -6.811 16.559 1.00 96.56 318 TRP A N 1
ATOM 2288 C CA . TRP A 1 318 ? -7.992 -5.841 15.825 1.00 96.56 318 TRP A CA 1
ATOM 2289 C C . TRP A 1 318 ? -8.035 -4.459 16.488 1.00 96.56 318 TRP A C 1
ATOM 2291 O O . TRP A 1 318 ? -6.986 -3.849 16.700 1.00 96.56 318 TRP A O 1
ATOM 2301 N N . LEU A 1 319 ? -9.227 -3.977 16.861 1.00 96.31 319 LEU A N 1
ATOM 2302 C CA . LEU A 1 319 ? -9.389 -2.680 17.518 1.00 96.31 319 LEU A CA 1
ATOM 2303 C C . LEU A 1 319 ? -8.734 -2.659 18.902 1.00 96.31 319 LEU A C 1
ATOM 2305 O O . LEU A 1 319 ? -8.139 -1.652 19.283 1.00 96.31 319 LEU A O 1
ATOM 2309 N N . ALA A 1 320 ? -8.801 -3.764 19.646 1.00 95.75 320 ALA A N 1
ATOM 2310 C CA . ALA A 1 320 ? -8.103 -3.899 20.917 1.00 95.75 320 ALA A CA 1
ATOM 2311 C C . ALA A 1 320 ? -6.583 -3.754 20.736 1.00 95.75 320 ALA A C 1
ATOM 2313 O O . ALA A 1 320 ? -5.949 -3.008 21.480 1.00 95.75 320 ALA A O 1
ATOM 2314 N N . GLU A 1 321 ? -5.995 -4.403 19.728 1.00 96.38 321 GLU A N 1
ATOM 2315 C CA . GLU A 1 321 ? -4.566 -4.269 19.421 1.00 96.38 321 GLU A CA 1
ATOM 2316 C C . GLU A 1 321 ? -4.179 -2.868 18.928 1.00 96.38 321 GLU A C 1
ATOM 2318 O O . GLU A 1 321 ? -3.115 -2.366 19.304 1.00 96.38 321 GLU A O 1
ATOM 2323 N N . TYR A 1 322 ? -5.046 -2.216 18.149 1.00 96.38 322 TYR A N 1
ATOM 2324 C CA . TYR A 1 322 ? -4.877 -0.821 17.739 1.00 96.38 322 TYR A CA 1
ATOM 2325 C C . TYR A 1 322 ? -4.847 0.111 18.956 1.00 96.38 322 TYR A C 1
ATOM 2327 O O . TYR A 1 322 ? -3.903 0.875 19.157 1.00 96.38 322 TYR A O 1
ATOM 2335 N N . ASN A 1 323 ? -5.848 -0.003 19.826 1.00 95.44 323 ASN A N 1
ATOM 2336 C CA . ASN A 1 323 ? -5.982 0.818 21.023 1.00 95.44 323 ASN A CA 1
ATOM 2337 C C . ASN A 1 323 ? -4.829 0.626 22.016 1.00 95.44 323 ASN A C 1
ATOM 2339 O O . ASN A 1 323 ? -4.438 1.587 22.661 1.00 95.44 323 ASN A O 1
ATOM 2343 N N . LYS A 1 324 ? -4.225 -0.566 22.110 1.00 94.25 324 LYS A N 1
ATOM 2344 C CA . LYS A 1 324 ? -3.025 -0.781 22.944 1.00 94.25 324 LYS A CA 1
ATOM 2345 C C . LYS A 1 324 ? -1.821 0.075 22.526 1.00 94.25 324 LYS A C 1
ATOM 2347 O O . LYS A 1 324 ? -0.926 0.273 23.339 1.00 94.25 324 LYS A O 1
ATOM 2352 N N . ARG A 1 325 ? -1.759 0.518 21.266 1.00 92.50 325 ARG A N 1
ATOM 2353 C CA . ARG A 1 325 ? -0.584 1.185 20.670 1.00 92.50 325 ARG A CA 1
ATOM 2354 C C . ARG A 1 325 ? -0.807 2.653 20.334 1.00 92.50 325 ARG A C 1
ATOM 2356 O O . ARG A 1 325 ? 0.163 3.396 20.237 1.00 92.50 325 ARG A O 1
ATOM 2363 N N . PHE A 1 326 ? -2.060 3.045 20.120 1.00 91.50 326 PHE A N 1
ATOM 2364 C CA . PHE A 1 326 ? -2.433 4.369 19.615 1.00 91.50 326 PHE A CA 1
ATOM 2365 C C . PHE A 1 326 ? -3.457 5.095 20.507 1.00 91.50 326 PHE A C 1
ATOM 2367 O O . PHE A 1 326 ? -4.149 5.993 20.019 1.00 91.50 326 PHE A O 1
ATOM 2374 N N . ASN A 1 327 ? -3.588 4.689 21.777 1.00 82.62 327 ASN A N 1
ATOM 2375 C CA . ASN A 1 327 ? -4.291 5.442 22.825 1.00 82.62 327 ASN A CA 1
ATOM 2376 C C . ASN A 1 327 ? -3.315 6.025 23.840 1.00 82.62 327 ASN A C 1
ATOM 2378 O O . ASN A 1 327 ? -2.267 5.384 24.074 1.00 82.62 327 ASN A O 1
#

Radius of gyration: 24.37 Å; chains: 1; bounding box: 108×47×49 Å